Protein AF-A0A7J2KK16-F1 (afdb_monomer_lite)

Sequence (306 aa):
MLIQISLFLLTGILAGTITGLIPGIHINLVGIIIVSLSVSYLSPISPIYLIVFIVSMAITHTFIDFIPSILLGCPDTDTELSVLPGHKLLKKGLGYEAIILTCYGSLAAIFILILISFPSVLIVSKTYDSIRNLIPYFLILVSLTLILMEKKRLSALFVFLLTGLLGWSVLNLHSINQPLLPLLTGLFGGSMLILSIKNKIKIPKQKITKPKAKLKIPLLGAIIAAPICSFLPGLGSGQAAVIGNTIARTDKKGFLVLLGATNTLVMGFSFISLYTISKTRTGAAVAIHQIIGNLEVNILILILFV

Foldseek 3Di:
DVVLLVVLLVLLLVLLQVQLADFLRHLLVVLVVLLVCCVPPVVVPPLLSVLSSLLSSLLSNLLRNLLCCLAVVQHAPLCNVLNVLSVVCQQVLNNLQLSVLLNLLSVVLLVLCLVCLVVLLVVCLVCVVVCVVVLVVVVVVLLVVVLVPDPCNVVSVVVVVVVVVVVVVQVPPPPDPCSVSVVSCCVRVVVSVVVSVVVVDDGDNHDNDHDDDDQVLLNQLLSPQQLVQLLHAPRALVSSLVSSCVRSVDDSSSSSSNSSNSRNSSSLSQCSNCASPVDHRDSSSVSSCSSPNHDDPVSNVVSSVD

Structure (mmCIF, N/CA/C/O backbone):
data_AF-A0A7J2KK16-F1
#
_entry.id   AF-A0A7J2KK16-F1
#
loop_
_atom_site.group_PDB
_atom_site.id
_atom_site.type_symbol
_atom_site.label_atom_id
_atom_site.label_alt_id
_atom_site.label_comp_id
_atom_site.label_asym_id
_atom_site.label_entity_id
_atom_site.label_seq_id
_atom_site.pdbx_PDB_ins_code
_atom_site.Cartn_x
_atom_site.Cartn_y
_atom_site.Cartn_z
_atom_site.occupancy
_atom_site.B_iso_or_equiv
_atom_site.auth_seq_id
_atom_site.auth_comp_id
_atom_site.auth_asym_id
_atom_site.auth_atom_id
_atom_site.pdbx_PDB_model_num
ATOM 1 N N . MET A 1 1 ? 2.158 -18.410 -23.837 1.00 81.12 1 MET A N 1
ATOM 2 C CA . MET A 1 1 ? 2.142 -17.069 -23.216 1.00 81.12 1 MET A CA 1
ATOM 3 C C . MET A 1 1 ? 1.040 -16.936 -22.166 1.00 81.12 1 MET A C 1
ATOM 5 O O . MET A 1 1 ? 1.371 -16.784 -21.001 1.00 81.12 1 MET A O 1
ATOM 9 N N . LEU A 1 2 ? -0.249 -17.062 -22.523 1.00 88.69 2 LEU A N 1
ATOM 10 C CA . LEU A 1 2 ? -1.363 -16.922 -21.561 1.00 88.69 2 LEU A CA 1
ATOM 11 C C . LEU A 1 2 ? -1.281 -17.890 -20.371 1.00 88.69 2 LEU A C 1
ATOM 13 O O . LEU A 1 2 ? -1.395 -17.455 -19.236 1.00 88.69 2 LEU A O 1
ATOM 17 N N . ILE A 1 3 ? -0.990 -19.172 -20.616 1.00 92.19 3 ILE A N 1
ATOM 18 C CA . ILE A 1 3 ? -0.851 -20.181 -19.547 1.00 92.19 3 ILE A CA 1
ATOM 19 C C . ILE A 1 3 ? 0.251 -19.795 -18.549 1.00 92.19 3 ILE A C 1
ATOM 21 O O . ILE A 1 3 ? 0.058 -19.922 -17.345 1.00 92.19 3 ILE A O 1
ATOM 25 N N . GLN A 1 4 ? 1.391 -19.289 -19.034 1.00 93.00 4 GLN A N 1
ATOM 26 C CA . GLN A 1 4 ? 2.488 -18.847 -18.168 1.00 93.00 4 GLN A CA 1
ATOM 27 C C . GLN A 1 4 ? 2.090 -17.610 -17.359 1.00 93.00 4 GLN A C 1
ATOM 29 O O . GLN A 1 4 ? 2.341 -17.572 -16.161 1.00 93.00 4 GLN A O 1
ATOM 34 N N . ILE A 1 5 ? 1.413 -16.638 -17.978 1.00 93.75 5 ILE A N 1
ATOM 35 C CA . ILE A 1 5 ? 0.880 -15.463 -17.270 1.00 93.75 5 ILE A CA 1
ATOM 36 C C . ILE A 1 5 ? -0.084 -15.905 -16.165 1.00 93.75 5 ILE A C 1
ATOM 38 O O . ILE A 1 5 ? 0.081 -15.494 -15.022 1.00 93.75 5 ILE A O 1
ATOM 42 N N . SER A 1 6 ? -1.040 -16.786 -16.470 1.00 95.06 6 SER A N 1
ATOM 43 C CA . SER A 1 6 ? -1.984 -17.313 -15.481 1.00 95.06 6 SER A CA 1
ATOM 44 C C . SER A 1 6 ? -1.283 -18.071 -14.354 1.00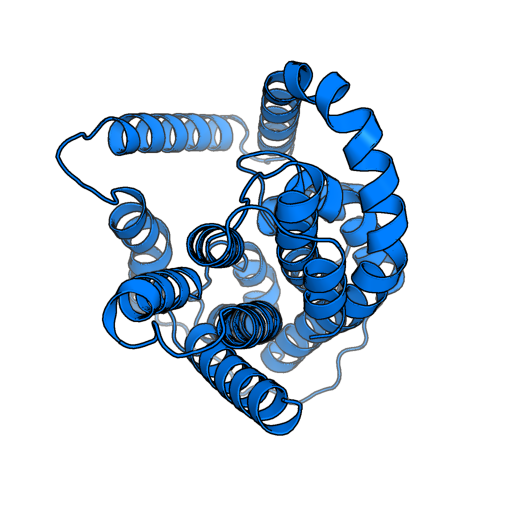 95.06 6 SER A C 1
ATOM 46 O O . SER A 1 6 ? -1.644 -17.897 -13.195 1.00 95.06 6 SER A O 1
ATOM 48 N N . LEU A 1 7 ? -0.260 -18.874 -14.666 1.00 96.56 7 LEU A N 1
ATOM 49 C CA . LEU A 1 7 ? 0.523 -19.589 -13.658 1.00 96.56 7 LEU A CA 1
ATOM 50 C C . LEU A 1 7 ? 1.228 -18.612 -12.708 1.00 96.56 7 LEU A C 1
ATOM 52 O O . LEU A 1 7 ? 1.073 -18.730 -11.495 1.00 96.56 7 LEU A O 1
ATOM 56 N N . PHE A 1 8 ? 1.953 -17.627 -13.249 1.00 96.62 8 PHE A N 1
ATOM 57 C CA . PHE A 1 8 ? 2.675 -16.643 -12.440 1.00 96.62 8 PHE A CA 1
ATOM 58 C C . PHE A 1 8 ? 1.722 -15.765 -11.624 1.00 96.62 8 PHE A C 1
ATOM 60 O O . PHE A 1 8 ? 2.002 -15.500 -10.457 1.00 96.62 8 PHE A O 1
ATOM 67 N N . LEU A 1 9 ? 0.564 -15.406 -12.186 1.00 97.69 9 LEU A N 1
ATOM 68 C CA . LEU A 1 9 ? -0.508 -14.703 -11.481 1.00 97.69 9 LEU A CA 1
ATOM 69 C C . LEU A 1 9 ? -1.020 -15.521 -10.290 1.00 97.69 9 LEU A C 1
ATOM 71 O O . LEU A 1 9 ? -1.069 -15.014 -9.174 1.00 97.69 9 LEU A O 1
ATOM 75 N N . LEU A 1 10 ? -1.343 -16.803 -10.486 1.00 97.94 10 LEU A N 1
ATOM 76 C CA . LEU A 1 10 ? -1.814 -17.672 -9.401 1.00 97.94 10 LEU A CA 1
ATOM 77 C C . LEU A 1 10 ? -0.747 -17.860 -8.319 1.00 97.94 10 LEU A C 1
ATOM 79 O O . LEU A 1 10 ? -1.051 -17.772 -7.130 1.00 97.94 10 LEU A O 1
ATOM 83 N N . THR A 1 11 ? 0.513 -18.073 -8.706 1.00 97.25 11 THR A N 1
ATOM 84 C CA . THR A 1 11 ? 1.610 -18.180 -7.733 1.00 97.25 11 THR A CA 1
ATOM 85 C C . THR A 1 11 ? 1.875 -16.867 -7.001 1.00 97.25 11 THR A C 1
ATOM 87 O O . THR A 1 11 ? 2.205 -16.898 -5.819 1.00 97.25 11 THR A O 1
ATOM 90 N N . GLY A 1 12 ? 1.677 -15.719 -7.656 1.00 97.75 12 GLY A N 1
ATOM 91 C CA . GLY A 1 12 ? 1.772 -14.409 -7.023 1.00 97.75 12 GLY A CA 1
ATOM 92 C C . GLY A 1 12 ? 0.640 -14.182 -6.024 1.00 97.75 12 GLY A C 1
ATOM 93 O O . GLY A 1 12 ? 0.913 -13.773 -4.902 1.00 97.75 12 GLY A O 1
ATOM 94 N N . ILE A 1 13 ? -0.602 -14.562 -6.348 1.00 98.38 13 ILE A N 1
ATOM 95 C CA . ILE A 1 13 ? -1.726 -14.560 -5.390 1.00 98.38 13 ILE A CA 1
ATOM 96 C C . ILE A 1 13 ? -1.408 -15.436 -4.171 1.00 98.38 13 ILE A C 1
ATOM 98 O O . ILE A 1 13 ? -1.617 -15.016 -3.031 1.00 98.38 13 ILE A O 1
ATOM 102 N N . LEU A 1 14 ? -0.870 -16.642 -4.383 1.00 97.88 14 LEU A N 1
ATOM 103 C CA . LEU A 1 14 ? -0.459 -17.524 -3.286 1.00 97.88 14 LEU A CA 1
ATOM 104 C C . LEU A 1 14 ? 0.626 -16.872 -2.423 1.00 97.88 14 LEU A C 1
ATOM 106 O O . LEU A 1 14 ? 0.489 -16.830 -1.202 1.00 97.88 14 LEU A O 1
ATOM 110 N N . ALA A 1 15 ? 1.664 -16.307 -3.042 1.00 96.94 15 ALA A N 1
ATOM 111 C CA . ALA A 1 15 ? 2.715 -15.593 -2.327 1.00 96.94 15 ALA A CA 1
ATOM 112 C C . ALA A 1 15 ? 2.157 -14.392 -1.548 1.00 96.94 15 ALA A C 1
ATOM 114 O O . ALA A 1 15 ? 2.481 -14.232 -0.377 1.00 96.94 15 ALA A O 1
ATOM 115 N N . GLY A 1 16 ? 1.268 -13.597 -2.150 1.00 97.00 16 GLY A N 1
ATOM 116 C CA . GLY A 1 16 ? 0.626 -12.443 -1.513 1.00 97.00 16 GLY A CA 1
ATOM 117 C C . GLY A 1 16 ? -0.269 -12.840 -0.339 1.00 97.00 16 GLY A C 1
ATOM 118 O O . GLY A 1 16 ? -0.334 -12.139 0.666 1.00 97.00 16 GLY A O 1
ATOM 119 N N . THR A 1 17 ? -0.906 -14.007 -0.432 1.00 97.44 17 THR A N 1
ATOM 120 C CA . THR A 1 17 ? -1.672 -14.603 0.669 1.00 97.44 17 THR A CA 1
ATOM 121 C C . THR A 1 17 ? -0.765 -15.011 1.820 1.00 97.44 17 THR A C 1
ATOM 123 O O . THR A 1 17 ? -1.067 -14.717 2.973 1.00 97.44 17 THR A O 1
ATOM 126 N N . ILE A 1 18 ? 0.368 -15.649 1.522 1.00 94.88 18 ILE A N 1
ATOM 127 C CA . ILE A 1 18 ? 1.346 -16.059 2.534 1.00 94.88 18 ILE A CA 1
ATOM 128 C C . ILE A 1 18 ? 1.943 -14.831 3.228 1.00 94.88 18 ILE A C 1
ATOM 130 O O . ILE A 1 18 ? 1.928 -14.767 4.455 1.00 94.88 18 ILE A O 1
ATOM 134 N N . THR A 1 19 ? 2.421 -13.842 2.469 1.00 90.38 19 THR A N 1
ATOM 135 C CA . THR A 1 19 ? 3.002 -12.618 3.043 1.00 90.38 19 THR A CA 1
ATOM 136 C C . THR A 1 19 ? 1.967 -11.800 3.808 1.00 90.38 19 THR A C 1
ATOM 138 O O . THR A 1 19 ? 2.278 -11.249 4.852 1.00 90.38 19 THR A O 1
ATOM 141 N N . GLY A 1 20 ? 0.721 -11.734 3.333 1.00 90.25 20 GLY A N 1
ATOM 142 C CA . GLY A 1 20 ? -0.342 -11.003 4.023 1.00 90.25 20 GLY A CA 1
ATOM 143 C C . GLY A 1 20 ? -0.827 -11.680 5.307 1.00 90.25 20 GLY A C 1
ATOM 144 O O . GLY A 1 20 ? -1.322 -11.000 6.197 1.00 90.25 20 GLY A O 1
ATOM 145 N N . LEU A 1 21 ? -0.724 -13.010 5.422 1.00 91.12 21 LEU A N 1
ATOM 146 C CA . LEU A 1 21 ? -1.172 -13.747 6.612 1.00 91.12 21 LEU A CA 1
ATOM 147 C C . LEU A 1 21 ? -0.082 -13.925 7.669 1.00 91.12 21 LEU A C 1
ATOM 149 O O . LEU A 1 21 ? -0.421 -14.036 8.848 1.00 91.12 21 LEU A O 1
ATOM 153 N N . ILE A 1 22 ? 1.190 -14.008 7.268 1.00 84.31 22 ILE A N 1
ATOM 154 C CA . ILE A 1 22 ? 2.308 -14.279 8.178 1.00 84.31 22 ILE A CA 1
ATOM 155 C C . ILE A 1 22 ? 2.934 -12.956 8.630 1.00 84.31 22 ILE A C 1
ATOM 157 O O . ILE A 1 22 ? 3.641 -12.320 7.845 1.00 84.31 22 ILE A O 1
ATOM 161 N N . PRO A 1 23 ? 2.764 -12.560 9.907 1.00 74.50 23 PRO A N 1
ATOM 162 C CA . PRO A 1 23 ? 3.368 -11.334 10.403 1.00 74.50 23 PRO A CA 1
ATOM 163 C C . PRO A 1 23 ? 4.894 -11.380 10.280 1.00 74.50 23 PRO A C 1
ATOM 165 O O . PRO A 1 23 ? 5.527 -12.384 10.614 1.00 74.50 23 PRO A O 1
ATOM 168 N N . GLY A 1 24 ? 5.489 -10.280 9.820 1.00 69.12 24 GLY A N 1
ATOM 169 C CA . GLY A 1 24 ? 6.938 -10.148 9.655 1.00 69.12 24 GLY A CA 1
ATOM 170 C C . GLY A 1 24 ? 7.493 -10.631 8.310 1.00 69.12 24 GLY A C 1
ATOM 171 O O . GLY A 1 24 ? 8.643 -10.315 8.005 1.00 69.12 24 GLY A O 1
ATOM 172 N N . ILE A 1 25 ? 6.706 -11.325 7.473 1.00 78.44 25 ILE A N 1
ATOM 173 C CA . ILE A 1 25 ? 7.089 -11.628 6.085 1.00 78.44 25 ILE A CA 1
ATOM 174 C C . ILE A 1 25 ? 6.398 -10.637 5.148 1.00 78.44 25 ILE A C 1
ATOM 176 O O . ILE A 1 25 ? 5.249 -10.815 4.767 1.00 78.44 25 ILE A O 1
ATOM 180 N N . HIS A 1 26 ? 7.130 -9.615 4.712 1.00 83.31 26 HIS A N 1
ATOM 181 C CA . HIS A 1 26 ? 6.586 -8.584 3.830 1.00 83.31 26 HIS A CA 1
ATOM 182 C C . HIS A 1 26 ? 6.875 -8.861 2.346 1.00 83.31 26 HIS A C 1
ATOM 184 O O . HIS A 1 26 ? 7.896 -9.457 1.990 1.00 83.31 26 HIS A O 1
ATOM 190 N N . ILE A 1 27 ? 6.045 -8.315 1.452 1.00 88.56 27 ILE A N 1
ATOM 191 C CA . ILE A 1 27 ? 6.235 -8.392 -0.012 1.00 88.56 27 ILE A CA 1
ATOM 192 C C . ILE A 1 27 ? 7.582 -7.842 -0.494 1.00 88.56 27 ILE A C 1
ATOM 194 O O . ILE A 1 27 ? 8.091 -8.265 -1.528 1.00 88.56 27 ILE A O 1
ATOM 198 N N . ASN A 1 28 ? 8.194 -6.935 0.268 1.00 86.12 28 ASN A N 1
ATOM 199 C CA . ASN A 1 28 ? 9.486 -6.341 -0.079 1.00 86.12 28 ASN A CA 1
ATOM 200 C C . ASN A 1 28 ? 10.613 -7.377 0.012 1.00 86.12 28 ASN A C 1
ATOM 202 O O . ASN A 1 28 ? 11.497 -7.392 -0.839 1.00 86.12 28 ASN A O 1
ATOM 206 N N . LEU A 1 29 ? 10.556 -8.263 1.014 1.00 83.75 29 LEU A N 1
ATOM 207 C CA . LEU A 1 29 ? 11.523 -9.347 1.174 1.00 83.75 29 LEU A CA 1
ATOM 208 C C . LEU A 1 29 ? 11.424 -10.319 -0.002 1.00 83.75 29 LEU A C 1
ATOM 210 O O . LEU A 1 29 ? 12.432 -10.641 -0.627 1.00 83.75 29 LEU A O 1
ATOM 214 N N . VAL A 1 30 ? 10.199 -10.734 -0.338 1.00 87.38 30 VAL A N 1
ATOM 215 C CA . VAL A 1 30 ? 9.956 -11.625 -1.479 1.00 87.38 30 VAL A CA 1
ATOM 216 C C . VAL A 1 30 ? 10.389 -10.960 -2.786 1.00 87.38 30 VAL A C 1
ATOM 218 O O . VAL A 1 30 ? 11.052 -11.598 -3.594 1.00 87.38 30 VAL A O 1
ATOM 221 N N . GLY A 1 31 ? 10.109 -9.666 -2.969 1.00 86.44 31 GLY A N 1
ATOM 222 C CA . GLY A 1 31 ? 10.560 -8.899 -4.132 1.00 86.44 31 GLY A CA 1
ATOM 223 C C . GLY A 1 31 ? 12.081 -8.919 -4.308 1.00 86.44 31 GLY A C 1
ATOM 224 O O . GLY A 1 31 ? 12.558 -9.206 -5.401 1.00 86.44 31 GLY A O 1
ATOM 225 N N . ILE A 1 32 ? 12.848 -8.696 -3.236 1.00 84.25 32 ILE A N 1
ATOM 226 C CA . ILE A 1 32 ? 14.321 -8.749 -3.274 1.00 84.25 32 ILE A CA 1
ATOM 227 C C . ILE A 1 32 ? 14.821 -10.159 -3.613 1.00 84.25 32 ILE A C 1
ATOM 229 O O . ILE A 1 32 ? 15.755 -10.301 -4.400 1.00 84.25 32 ILE A O 1
ATOM 233 N N . ILE A 1 33 ? 14.195 -11.202 -3.057 1.00 86.62 33 ILE A N 1
ATOM 234 C CA . ILE A 1 33 ? 14.532 -12.598 -3.378 1.00 86.62 33 ILE A CA 1
ATOM 235 C C . ILE A 1 33 ? 14.267 -12.890 -4.861 1.00 86.62 33 ILE A C 1
ATOM 237 O O . ILE A 1 33 ? 15.087 -13.517 -5.524 1.00 86.62 33 ILE A O 1
ATOM 241 N N . ILE A 1 34 ? 13.154 -12.408 -5.416 1.00 89.50 34 ILE A N 1
ATOM 242 C CA . ILE A 1 34 ? 12.860 -12.575 -6.845 1.00 89.50 34 ILE A CA 1
ATOM 243 C C . ILE A 1 34 ? 13.888 -11.844 -7.711 1.00 89.50 34 ILE A C 1
ATOM 245 O O . ILE A 1 34 ? 14.313 -12.400 -8.719 1.00 89.50 34 ILE A O 1
ATOM 249 N N . VAL A 1 35 ? 14.335 -10.647 -7.319 1.00 86.88 35 VAL A N 1
ATOM 250 C CA . VAL A 1 35 ? 15.395 -9.921 -8.039 1.00 86.88 35 VAL A CA 1
ATOM 251 C C . VAL A 1 35 ? 16.730 -10.672 -7.988 1.00 86.88 35 VAL A C 1
ATOM 253 O O . VAL A 1 35 ? 17.420 -10.772 -8.998 1.00 86.88 35 VAL A O 1
ATOM 256 N N . SER A 1 36 ? 17.124 -11.233 -6.843 1.00 83.69 36 SER A N 1
ATOM 257 C CA . SER A 1 36 ? 18.387 -11.982 -6.761 1.00 83.69 36 SER A CA 1
ATOM 258 C C . SER A 1 36 ? 18.336 -13.292 -7.556 1.00 83.69 36 SER A C 1
ATOM 260 O O . SER A 1 36 ? 19.311 -13.675 -8.214 1.00 83.69 36 SER A O 1
ATOM 262 N N . LEU A 1 37 ? 17.180 -13.961 -7.553 1.00 86.94 37 LEU A N 1
ATOM 263 C CA . LEU A 1 37 ? 16.939 -15.157 -8.354 1.00 86.94 37 LEU A CA 1
ATOM 264 C C . LEU A 1 37 ? 16.813 -14.845 -9.848 1.00 86.94 37 LEU A C 1
ATOM 266 O O . LEU A 1 37 ? 17.196 -15.689 -10.654 1.00 86.94 37 LEU A O 1
ATOM 270 N N . SER A 1 38 ? 16.326 -13.663 -10.241 1.00 85.00 38 SER A N 1
ATOM 271 C CA . SER A 1 38 ? 16.180 -13.293 -11.655 1.00 85.00 38 SER A CA 1
ATOM 272 C C . SER A 1 38 ? 17.512 -13.152 -12.375 1.00 85.00 38 SER A C 1
ATOM 274 O O . SER A 1 38 ? 17.642 -13.599 -13.511 1.00 85.00 38 SER A O 1
ATOM 276 N N . VAL A 1 39 ? 18.520 -12.620 -11.687 1.00 79.00 39 VAL A N 1
ATOM 277 C CA . VAL A 1 39 ? 19.880 -12.471 -12.222 1.00 79.00 39 VAL A CA 1
ATOM 278 C C . VAL A 1 39 ? 20.600 -13.821 -12.346 1.00 79.00 39 VAL A C 1
ATOM 280 O O . VAL A 1 39 ? 21.451 -13.985 -13.215 1.00 79.00 39 VAL A O 1
ATOM 283 N N . SER A 1 40 ? 20.261 -14.795 -11.496 1.00 79.12 40 SER A N 1
ATOM 284 C CA . SER A 1 40 ? 20.960 -16.084 -11.405 1.00 79.12 40 SER A CA 1
ATOM 285 C C . SER A 1 40 ? 20.206 -17.223 -12.099 1.00 79.12 40 SER A C 1
ATOM 287 O O . SER A 1 40 ? 20.607 -17.682 -13.166 1.00 79.12 40 SER A O 1
ATOM 289 N N . TYR A 1 41 ? 19.107 -17.678 -11.498 1.00 75.31 41 TYR A N 1
ATOM 290 C CA . TYR A 1 41 ? 18.385 -18.893 -11.884 1.00 75.31 41 TYR A CA 1
ATOM 291 C C . TYR A 1 41 ? 17.212 -18.652 -12.839 1.00 75.31 41 TYR A C 1
ATOM 293 O O . TYR A 1 41 ? 16.892 -19.526 -13.640 1.00 75.31 41 TYR A O 1
ATOM 301 N N . LEU A 1 42 ? 16.556 -17.490 -12.765 1.00 80.25 42 LEU A N 1
ATOM 302 C CA . LEU A 1 42 ? 15.379 -17.170 -13.585 1.00 80.25 42 LEU A CA 1
ATOM 303 C C . LEU A 1 42 ? 15.741 -16.337 -14.825 1.00 80.25 42 LEU A C 1
ATOM 305 O O . LEU A 1 42 ? 14.845 -15.820 -15.482 1.00 80.25 42 LEU A O 1
ATOM 309 N N . SER A 1 43 ? 17.025 -16.258 -15.187 1.00 75.94 43 SER A N 1
ATOM 310 C CA . SER A 1 43 ? 17.494 -15.590 -16.406 1.00 75.94 43 SER A CA 1
ATOM 311 C C . SER A 1 43 ? 16.842 -16.081 -17.714 1.00 75.94 43 SER A C 1
ATOM 313 O O . SER A 1 43 ? 16.614 -15.239 -18.584 1.00 75.94 43 SER A O 1
ATOM 315 N N . PRO A 1 44 ? 16.458 -17.369 -17.896 1.00 83.00 44 PRO A N 1
ATOM 316 C CA . PRO A 1 44 ? 15.729 -17.781 -19.100 1.00 83.00 44 PRO A CA 1
ATOM 317 C C . PRO A 1 44 ? 14.235 -17.418 -19.064 1.00 83.00 44 PRO A C 1
ATOM 319 O O . PRO A 1 44 ? 13.539 -17.570 -20.070 1.00 83.00 44 PRO A O 1
ATOM 322 N N . ILE A 1 45 ? 13.704 -16.975 -17.921 1.00 87.56 45 ILE A N 1
ATOM 323 C CA . ILE A 1 45 ? 12.291 -16.623 -17.772 1.00 87.56 45 ILE A CA 1
ATOM 324 C C . ILE A 1 45 ? 12.085 -15.188 -18.247 1.00 87.56 45 ILE A C 1
ATOM 326 O O . ILE A 1 45 ? 12.794 -14.273 -17.839 1.00 87.56 45 ILE A O 1
ATOM 330 N N . SER A 1 46 ? 11.065 -14.975 -19.085 1.00 90.19 46 SER A N 1
ATOM 331 C CA . SER A 1 46 ? 10.714 -13.626 -19.528 1.00 90.19 46 SER A CA 1
ATOM 332 C C . SER A 1 46 ? 10.411 -12.719 -18.322 1.00 90.19 46 SER A C 1
ATOM 334 O O . SER A 1 46 ? 9.563 -13.081 -17.497 1.00 90.19 46 SER A O 1
ATOM 336 N N . PRO A 1 47 ? 11.012 -11.515 -18.252 1.00 91.25 47 PRO A N 1
ATOM 337 C CA . PRO A 1 47 ? 10.747 -10.529 -17.204 1.00 91.25 47 PRO A CA 1
ATOM 338 C C . PRO A 1 47 ? 9.263 -10.224 -16.978 1.00 91.25 47 PRO A C 1
ATOM 340 O O . PRO A 1 47 ? 8.841 -9.963 -15.853 1.00 91.25 47 PRO A O 1
ATOM 343 N N . ILE A 1 48 ? 8.455 -10.319 -18.037 1.00 93.50 48 ILE A N 1
ATOM 344 C CA . ILE 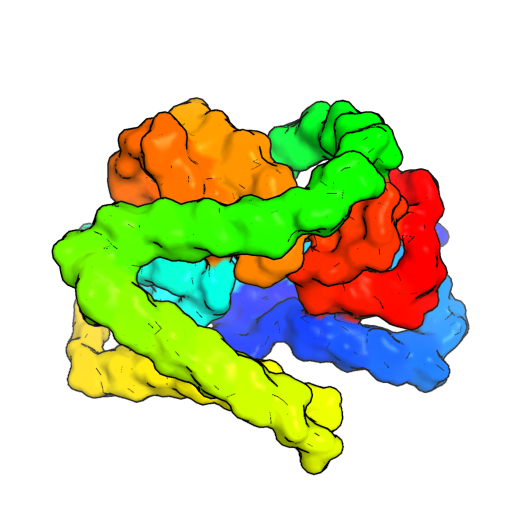A 1 48 ? 7.007 -10.092 -18.003 1.00 93.50 48 ILE A CA 1
ATOM 345 C C . ILE A 1 48 ? 6.326 -11.014 -16.983 1.00 93.50 48 ILE A C 1
ATOM 347 O O . ILE A 1 48 ? 5.466 -10.567 -16.228 1.00 93.50 48 ILE A O 1
ATOM 351 N N . TYR A 1 49 ? 6.728 -12.285 -16.903 1.00 95.00 49 TYR A N 1
ATOM 352 C CA . TYR A 1 49 ? 6.124 -13.239 -15.971 1.00 95.00 49 TYR A CA 1
ATOM 353 C C . TYR A 1 49 ? 6.465 -12.908 -14.511 1.00 95.00 49 TYR A C 1
ATOM 355 O O . TYR A 1 49 ? 5.607 -13.012 -13.635 1.00 95.00 49 TYR A O 1
ATOM 363 N N . LEU A 1 50 ? 7.686 -12.429 -14.253 1.00 94.88 50 LEU A N 1
ATOM 364 C CA . LEU A 1 50 ? 8.102 -11.979 -12.922 1.00 94.88 50 LEU A CA 1
ATOM 365 C C . LEU A 1 50 ? 7.334 -10.729 -12.485 1.00 94.88 50 LEU A C 1
ATOM 367 O O . LEU A 1 50 ? 6.945 -10.626 -11.326 1.00 94.88 50 LEU A O 1
ATOM 371 N N . ILE A 1 51 ? 7.053 -9.811 -13.412 1.00 95.19 51 ILE A N 1
ATOM 372 C CA . ILE A 1 51 ? 6.230 -8.627 -13.135 1.00 95.19 51 ILE A CA 1
ATOM 373 C C . ILE A 1 51 ? 4.807 -9.040 -12.768 1.00 95.19 51 ILE A C 1
ATOM 375 O O . ILE A 1 51 ? 4.292 -8.577 -11.754 1.00 95.19 51 ILE A O 1
ATOM 379 N N . VAL A 1 52 ? 4.193 -9.950 -13.533 1.00 97.12 52 VAL A N 1
ATOM 380 C CA . VAL A 1 52 ? 2.854 -10.482 -13.225 1.00 97.12 52 VAL A CA 1
ATOM 381 C C . VAL A 1 52 ? 2.823 -11.091 -11.820 1.00 97.12 52 VAL A C 1
ATOM 383 O O . VAL A 1 52 ? 1.903 -10.815 -11.051 1.00 97.12 52 VAL A O 1
ATOM 386 N N . PHE A 1 53 ? 3.846 -11.864 -11.448 1.00 97.62 53 PHE A N 1
ATOM 387 C CA . PHE A 1 53 ? 3.978 -12.408 -10.095 1.00 97.62 53 PHE A CA 1
ATOM 388 C C . PHE A 1 53 ? 4.095 -11.309 -9.031 1.00 97.62 53 PHE A C 1
ATOM 390 O O . PHE A 1 53 ? 3.358 -11.335 -8.048 1.00 97.62 53 PHE A O 1
ATOM 397 N N . ILE A 1 54 ? 4.983 -10.327 -9.219 1.00 96.94 54 ILE A N 1
ATOM 398 C CA . ILE A 1 54 ? 5.217 -9.263 -8.230 1.00 96.94 54 ILE A CA 1
ATOM 399 C C . ILE A 1 54 ? 3.960 -8.412 -8.032 1.00 96.94 54 ILE A C 1
ATOM 401 O O . ILE A 1 54 ? 3.614 -8.098 -6.894 1.00 96.94 54 ILE A O 1
ATOM 405 N N . VAL A 1 55 ? 3.268 -8.051 -9.114 1.00 97.44 55 VAL A N 1
ATOM 406 C CA . VAL A 1 55 ? 2.057 -7.219 -9.060 1.00 97.44 55 VAL A CA 1
ATOM 407 C C . VAL A 1 55 ? 0.910 -7.973 -8.405 1.00 97.44 55 VAL A C 1
ATOM 409 O O . VAL A 1 55 ? 0.333 -7.466 -7.446 1.00 97.44 55 VAL A O 1
ATOM 412 N N . SER A 1 56 ? 0.623 -9.199 -8.853 1.00 98.06 56 SER A N 1
ATOM 413 C CA . SER A 1 56 ? -0.444 -10.012 -8.255 1.00 98.06 56 SER A CA 1
ATOM 414 C C . SER A 1 56 ? -0.181 -10.296 -6.774 1.00 98.06 56 SER A C 1
ATOM 416 O O . SER A 1 56 ? -1.100 -10.186 -5.963 1.00 98.06 56 SER A O 1
ATOM 418 N N . MET A 1 57 ? 1.073 -10.557 -6.386 1.00 97.94 57 MET A N 1
ATOM 419 C CA . MET A 1 57 ? 1.485 -10.671 -4.984 1.00 97.94 57 MET A CA 1
ATOM 420 C C . MET A 1 57 ? 1.243 -9.375 -4.208 1.00 97.94 57 MET A C 1
AT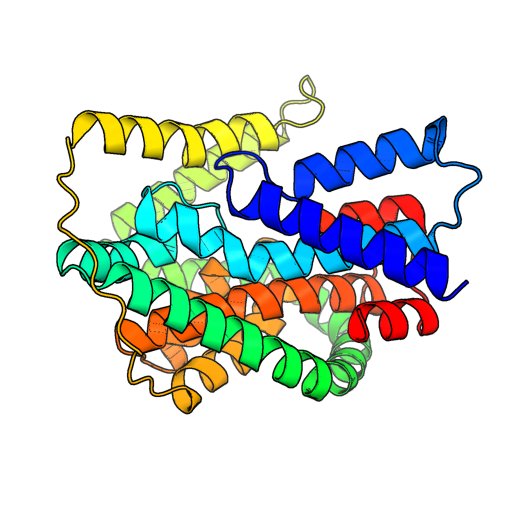OM 422 O O . MET A 1 57 ? 0.633 -9.412 -3.140 1.00 97.94 57 MET A O 1
ATOM 426 N N . ALA A 1 58 ? 1.714 -8.241 -4.728 1.00 97.06 58 ALA A N 1
ATOM 427 C CA . ALA A 1 58 ? 1.618 -6.951 -4.058 1.00 97.06 58 ALA A CA 1
ATOM 428 C C . ALA A 1 58 ? 0.160 -6.523 -3.848 1.00 97.06 58 ALA A C 1
ATOM 430 O O . ALA A 1 58 ? -0.213 -6.155 -2.738 1.00 97.06 58 ALA A O 1
ATOM 431 N N . ILE A 1 59 ? -0.686 -6.632 -4.876 1.00 97.31 59 ILE A N 1
ATOM 432 C CA . ILE A 1 59 ? -2.109 -6.293 -4.768 1.00 97.31 59 ILE A CA 1
ATOM 433 C C . ILE A 1 59 ? -2.821 -7.251 -3.813 1.00 97.31 59 ILE A C 1
ATOM 435 O O . ILE A 1 59 ? -3.517 -6.784 -2.912 1.00 97.31 59 ILE A O 1
ATOM 439 N N . THR A 1 60 ? -2.597 -8.564 -3.933 1.00 97.88 60 THR A N 1
ATOM 440 C CA . THR A 1 60 ? -3.201 -9.565 -3.034 1.00 97.88 60 THR A CA 1
ATOM 441 C C . THR A 1 60 ? -2.835 -9.307 -1.573 1.00 97.88 60 THR A C 1
ATOM 443 O O . THR A 1 60 ? -3.701 -9.365 -0.702 1.00 97.88 60 THR A O 1
ATOM 446 N N . HIS A 1 61 ? -1.579 -8.948 -1.303 1.00 96.62 61 HIS A N 1
ATOM 447 C CA . HIS A 1 61 ? -1.118 -8.607 0.038 1.00 96.62 61 HIS A CA 1
ATOM 448 C C . HIS A 1 61 ? -1.935 -7.462 0.658 1.00 96.62 61 HIS A C 1
ATOM 450 O O . HIS A 1 61 ? -2.396 -7.615 1.786 1.00 96.62 61 HIS A O 1
ATOM 456 N N . THR A 1 62 ? -2.236 -6.390 -0.094 1.00 95.94 62 THR A N 1
ATOM 457 C CA . THR A 1 62 ? -3.014 -5.236 0.425 1.00 95.94 62 THR A CA 1
ATOM 458 C C . THR A 1 62 ? -4.449 -5.558 0.861 1.00 95.94 62 THR A C 1
ATOM 460 O O . THR A 1 62 ? -5.092 -4.743 1.524 1.00 95.94 62 THR A O 1
ATOM 463 N N . PHE A 1 63 ? -4.990 -6.712 0.457 1.00 96.50 63 PHE A N 1
ATOM 464 C CA . PHE A 1 63 ? -6.300 -7.188 0.913 1.00 96.50 63 PHE A CA 1
ATOM 465 C C . PHE A 1 63 ? -6.206 -8.006 2.204 1.00 96.50 63 PHE A C 1
ATOM 467 O O . PHE A 1 63 ? -7.190 -8.099 2.942 1.00 96.50 63 PHE A O 1
ATOM 474 N N . ILE A 1 64 ? -5.061 -8.646 2.434 1.00 96.25 64 ILE A N 1
ATOM 475 C CA . ILE A 1 64 ? -4.891 -9.730 3.404 1.00 96.25 64 ILE A CA 1
ATOM 476 C C . ILE A 1 64 ? -4.122 -9.255 4.638 1.00 96.25 64 ILE A C 1
ATOM 478 O O . ILE A 1 64 ? -4.437 -9.707 5.736 1.00 96.25 64 ILE A O 1
ATOM 482 N N . ASP A 1 65 ? -3.201 -8.303 4.489 1.00 92.25 65 ASP A N 1
ATOM 483 C CA . ASP A 1 65 ? -2.378 -7.706 5.556 1.00 92.25 65 ASP A CA 1
ATOM 484 C C . ASP A 1 65 ? -3.189 -7.127 6.737 1.00 92.25 65 ASP A C 1
ATOM 486 O O . ASP A 1 65 ? -2.740 -7.103 7.888 1.00 92.25 65 ASP A O 1
ATOM 490 N N . PHE A 1 66 ? -4.447 -6.740 6.509 1.00 92.25 66 PHE A N 1
ATOM 491 C CA . PHE A 1 66 ? -5.364 -6.325 7.573 1.00 92.25 66 PHE A CA 1
ATOM 492 C C . PHE A 1 66 ? -5.816 -7.469 8.495 1.00 92.25 66 PHE A C 1
ATOM 494 O O . PHE A 1 66 ? -6.235 -7.209 9.624 1.00 92.25 66 PHE A O 1
ATOM 501 N N . ILE A 1 67 ? -5.748 -8.730 8.060 1.00 91.62 67 ILE A N 1
ATOM 502 C CA . ILE A 1 67 ? -6.172 -9.891 8.855 1.00 91.62 67 ILE A CA 1
ATOM 503 C C . ILE A 1 67 ? -5.282 -10.064 10.095 1.00 91.62 67 ILE A C 1
ATOM 505 O O . ILE A 1 67 ? -5.823 -9.981 11.206 1.00 91.62 67 ILE A O 1
ATOM 509 N N . PRO A 1 68 ? -3.952 -10.274 9.978 1.00 86.06 68 PRO A N 1
ATOM 510 C CA . PRO A 1 68 ? -3.094 -10.370 11.156 1.00 86.06 68 PRO A CA 1
ATOM 511 C C . PRO A 1 68 ? -3.070 -9.058 11.947 1.00 86.06 68 PRO A C 1
ATOM 513 O O . PRO A 1 68 ? -3.103 -9.085 13.178 1.00 86.06 68 PRO A O 1
ATOM 516 N N . SER A 1 69 ? -3.123 -7.912 11.264 1.00 84.88 69 SER A N 1
ATOM 517 C CA . SER A 1 69 ? -3.175 -6.592 11.896 1.00 84.88 69 SER A CA 1
ATOM 518 C C . SER A 1 69 ? -4.354 -6.452 12.868 1.00 84.88 69 SER A C 1
ATOM 520 O O . SER A 1 69 ? -4.183 -6.075 14.030 1.00 84.88 69 SER A O 1
ATOM 522 N N . ILE A 1 70 ? -5.557 -6.841 12.436 1.00 88.00 70 ILE A N 1
ATOM 523 C CA . ILE A 1 70 ? -6.780 -6.715 13.236 1.00 88.00 70 ILE A CA 1
ATOM 524 C C . ILE A 1 70 ? -6.915 -7.850 14.255 1.00 88.00 70 ILE A C 1
ATOM 526 O O . ILE A 1 70 ? -7.337 -7.585 15.381 1.00 88.00 70 ILE A O 1
ATOM 530 N N . LEU A 1 71 ? -6.618 -9.101 13.878 1.00 84.75 71 LEU A N 1
ATOM 531 C CA . LEU A 1 71 ? -6.861 -10.274 14.731 1.00 84.75 71 LEU A CA 1
ATOM 532 C C . LEU A 1 71 ? -5.736 -10.536 15.732 1.00 84.75 71 LEU A C 1
ATOM 534 O O . LEU A 1 71 ? -6.019 -10.894 16.875 1.00 84.75 71 LEU A O 1
ATOM 538 N N . LEU A 1 72 ? -4.483 -10.378 15.305 1.00 77.25 72 LEU A N 1
ATOM 539 C CA . LEU A 1 72 ? -3.294 -10.667 16.111 1.00 77.25 72 LEU A CA 1
ATOM 540 C C . LEU A 1 72 ? -2.697 -9.402 16.735 1.00 77.25 72 LEU A C 1
ATOM 542 O O . LEU A 1 72 ? -1.853 -9.504 17.620 1.00 77.25 72 LEU A O 1
ATOM 546 N N . GLY A 1 73 ? -3.129 -8.213 16.296 1.00 71.19 73 GLY A N 1
ATOM 547 C CA . GLY A 1 73 ? -2.549 -6.950 16.750 1.00 71.19 73 GLY A CA 1
ATOM 548 C C . GLY A 1 73 ? -1.106 -6.767 16.280 1.00 71.19 73 GLY A C 1
ATOM 549 O O . GLY A 1 73 ? -0.348 -6.052 16.929 1.00 71.19 73 GLY A O 1
ATOM 550 N N . CYS A 1 74 ? -0.721 -7.425 15.185 1.00 65.50 74 CYS A N 1
ATOM 551 C CA . CYS A 1 74 ? 0.614 -7.356 14.601 1.00 65.50 74 CYS A CA 1
ATOM 552 C C . CYS A 1 74 ? 0.502 -6.729 13.201 1.00 65.50 74 CYS A C 1
ATOM 554 O O . CYS A 1 74 ? 0.363 -7.462 12.223 1.00 65.50 74 CYS A O 1
ATOM 556 N N . PRO A 1 75 ? 0.414 -5.388 13.117 1.00 63.88 75 PRO A N 1
ATOM 557 C CA . PRO A 1 75 ? 0.299 -4.683 11.849 1.00 63.88 75 PRO A CA 1
ATOM 558 C C . PRO A 1 75 ? 1.641 -4.572 11.121 1.00 63.88 75 PRO A C 1
ATOM 560 O O . PRO A 1 75 ? 2.699 -4.537 11.752 1.00 63.88 75 PRO A O 1
ATOM 563 N N . ASP A 1 76 ? 1.560 -4.377 9.809 1.00 66.12 76 ASP A N 1
ATOM 564 C CA . ASP A 1 76 ? 2.633 -3.790 9.007 1.00 66.12 76 ASP A CA 1
ATOM 565 C C . ASP A 1 76 ? 2.557 -2.253 9.050 1.00 66.12 76 ASP A C 1
ATOM 567 O O . ASP A 1 76 ? 1.577 -1.672 9.531 1.00 66.12 76 ASP A O 1
ATOM 571 N N . THR A 1 77 ? 3.570 -1.567 8.510 1.00 67.31 77 THR A N 1
ATOM 572 C CA . THR A 1 77 ? 3.618 -0.091 8.466 1.00 67.31 77 THR A CA 1
ATOM 573 C C . THR A 1 77 ? 2.393 0.526 7.789 1.00 67.31 77 THR A C 1
ATOM 575 O O . THR A 1 77 ? 1.946 1.606 8.170 1.00 67.31 77 THR A O 1
ATOM 578 N N . ASP A 1 78 ? 1.825 -0.175 6.807 1.00 69.88 78 ASP A N 1
ATOM 579 C CA . ASP A 1 78 ? 0.655 0.268 6.049 1.00 69.88 78 ASP A CA 1
ATOM 580 C C . ASP A 1 78 ? -0.677 0.033 6.788 1.00 69.88 78 ASP A C 1
ATOM 582 O O . ASP A 1 78 ? -1.658 0.749 6.573 1.00 69.88 78 ASP A O 1
ATOM 586 N N . THR A 1 79 ? -0.718 -0.915 7.734 1.00 71.31 79 THR A N 1
ATOM 587 C CA . THR A 1 79 ? -1.947 -1.302 8.447 1.00 71.31 79 THR A CA 1
ATOM 588 C C . THR A 1 79 ? -1.965 -0.908 9.925 1.00 71.31 79 THR A C 1
ATOM 590 O O . THR A 1 79 ? -2.967 -1.147 10.603 1.00 71.31 79 THR A O 1
ATOM 593 N N . GLU A 1 80 ? -0.925 -0.245 10.439 1.00 73.50 80 GLU A N 1
ATOM 594 C CA . GLU A 1 80 ? -0.790 0.149 11.854 1.00 73.50 80 GLU A CA 1
ATOM 595 C C . GLU A 1 80 ? -1.992 0.950 12.374 1.00 73.50 80 GLU A C 1
ATOM 597 O O . GLU A 1 80 ? -2.542 0.677 13.447 1.00 73.50 80 GLU A O 1
ATOM 602 N N . LEU A 1 81 ? -2.487 1.892 11.569 1.00 75.44 81 LEU A N 1
ATOM 603 C CA . LEU A 1 81 ? -3.638 2.724 11.924 1.00 75.44 81 LEU A CA 1
ATOM 604 C C . LEU A 1 81 ? -4.952 1.936 12.017 1.00 75.44 81 LEU A C 1
ATOM 606 O O . LEU A 1 81 ? -5.915 2.415 12.624 1.00 75.44 81 LEU A O 1
ATOM 610 N N . SER A 1 82 ? -5.007 0.730 11.447 1.00 69.50 82 SER A N 1
ATOM 611 C CA . SER A 1 82 ? -6.172 -0.149 11.541 1.00 69.50 82 SER A CA 1
ATOM 612 C C . SER A 1 82 ? -6.295 -0.804 12.917 1.00 69.50 82 SER A C 1
ATOM 614 O O . SER A 1 82 ? -7.412 -1.118 13.336 1.00 69.50 82 SER A O 1
ATOM 616 N N . VAL A 1 83 ? -5.193 -0.928 13.670 1.00 74.00 83 VAL A N 1
ATOM 617 C CA . VAL A 1 83 ? -5.176 -1.625 14.961 1.00 74.00 83 VAL A CA 1
ATOM 618 C C . VAL A 1 83 ? -6.141 -0.972 15.936 1.00 74.00 83 VAL A C 1
ATOM 620 O O . VAL A 1 83 ? -6.977 -1.644 16.518 1.00 74.00 83 VAL A O 1
ATOM 623 N N . LEU A 1 84 ? -6.128 0.348 16.117 1.00 74.19 84 LEU A N 1
ATOM 624 C CA . LEU A 1 84 ? -6.997 0.973 17.120 1.00 74.19 84 LEU A CA 1
ATOM 625 C C . LEU A 1 84 ? -8.515 0.831 16.821 1.00 74.19 84 LEU A C 1
ATOM 627 O O . LEU A 1 84 ? -9.262 0.427 17.723 1.00 74.19 84 LEU A O 1
ATOM 631 N N . PRO A 1 85 ? -9.033 1.173 15.623 1.00 83.75 85 PRO A N 1
ATOM 632 C CA . PRO A 1 85 ? -10.443 0.967 15.276 1.00 83.75 85 PRO A CA 1
ATOM 633 C C . PRO A 1 85 ? -10.802 -0.516 15.094 1.00 83.75 85 PRO A C 1
ATOM 635 O O . PRO A 1 85 ? -11.854 -0.938 15.582 1.00 83.75 85 PRO A O 1
ATOM 638 N N . GLY A 1 86 ? -9.929 -1.310 14.471 1.00 85.88 86 GLY A N 1
ATOM 639 C CA . GLY A 1 86 ? -10.102 -2.745 14.250 1.00 85.88 86 GLY A CA 1
ATOM 640 C C . GLY A 1 86 ? -10.120 -3.528 15.558 1.00 85.88 86 GLY A C 1
ATOM 641 O O . GLY A 1 86 ? -11.068 -4.258 15.824 1.00 85.88 86 GLY A O 1
ATOM 642 N N . HIS A 1 87 ? -9.174 -3.279 16.462 1.00 81.38 87 HIS A N 1
ATOM 643 C CA . HIS A 1 87 ? -9.108 -3.926 17.774 1.00 81.38 87 HIS A CA 1
ATOM 644 C C . HIS A 1 87 ? -10.278 -3.514 18.685 1.00 81.38 87 HIS A C 1
ATOM 646 O O . HIS A 1 87 ? -10.768 -4.310 19.488 1.00 81.38 87 HIS A O 1
ATOM 652 N N . LYS A 1 88 ? -10.815 -2.292 18.530 1.00 84.25 88 LYS A N 1
ATOM 653 C CA . LYS A 1 88 ? -12.081 -1.898 19.179 1.00 84.25 88 LYS A CA 1
ATOM 654 C C . LYS A 1 88 ? -13.270 -2.730 18.687 1.00 84.25 88 LYS A C 1
ATOM 656 O O . LYS A 1 88 ? -14.166 -2.993 19.487 1.00 84.25 88 LYS A O 1
ATOM 661 N N . LEU A 1 89 ? -13.306 -3.120 17.411 1.00 89.12 89 LEU A N 1
ATOM 662 C CA . LEU A 1 89 ? -14.322 -4.034 16.876 1.00 89.12 89 LEU A CA 1
ATOM 663 C C . LEU A 1 89 ? -14.037 -5.490 17.275 1.00 89.12 89 LEU A C 1
ATOM 665 O O . LEU A 1 89 ? -14.961 -6.179 17.701 1.00 89.12 89 LEU A O 1
ATOM 669 N N . LEU A 1 90 ? -12.774 -5.925 17.266 1.00 89.56 90 LEU A N 1
ATOM 670 C CA . LEU A 1 90 ? -12.344 -7.250 17.726 1.00 89.56 90 LEU A CA 1
ATOM 671 C C . LEU A 1 90 ? -12.793 -7.523 19.166 1.00 89.56 90 LEU A C 1
ATOM 673 O O . LEU A 1 90 ? -13.409 -8.553 19.444 1.00 89.56 90 LEU A O 1
ATOM 677 N N . LYS A 1 91 ? -12.569 -6.561 20.072 1.00 86.12 91 LYS A N 1
ATOM 678 C CA . LYS A 1 91 ? -13.005 -6.625 21.479 1.00 86.12 91 LYS A CA 1
ATOM 679 C C . LYS A 1 91 ? -14.525 -6.675 21.651 1.00 86.12 91 LYS A C 1
ATOM 681 O O . LYS A 1 91 ? -15.000 -7.063 22.711 1.00 86.12 91 LYS A O 1
ATOM 686 N N . LYS A 1 92 ? -15.292 -6.296 20.626 1.00 89.19 92 LYS A N 1
ATOM 687 C CA . LYS A 1 92 ? -16.757 -6.420 20.587 1.00 89.19 92 LYS A CA 1
ATOM 688 C C . LYS A 1 92 ? -17.235 -7.720 19.924 1.00 89.19 92 LYS A C 1
ATOM 690 O O . LYS A 1 92 ? -18.439 -7.901 19.771 1.00 89.19 92 LYS A O 1
ATOM 695 N N . GLY A 1 93 ? -16.323 -8.603 19.508 1.00 90.38 93 GLY A N 1
ATOM 696 C CA . GLY A 1 93 ? -16.648 -9.805 18.735 1.00 90.38 93 GLY A CA 1
ATOM 697 C C . GLY A 1 93 ? -16.956 -9.526 17.258 1.00 90.38 93 GLY A C 1
ATOM 698 O O . GLY A 1 93 ? -17.581 -10.360 16.612 1.00 90.38 93 GLY A O 1
ATOM 699 N N . LEU A 1 94 ? -16.567 -8.356 16.737 1.00 93.06 94 LEU A N 1
ATOM 700 C CA . LEU A 1 94 ? -16.847 -7.880 15.374 1.00 93.06 94 LEU A CA 1
ATOM 701 C C . LEU A 1 94 ? -15.568 -7.732 14.526 1.00 93.06 94 LEU A C 1
ATOM 703 O O . LEU A 1 94 ? -15.523 -6.918 13.607 1.00 93.06 94 LEU A O 1
ATOM 707 N N . GLY A 1 95 ? -14.508 -8.481 14.832 1.00 92.62 95 GLY A N 1
ATOM 708 C CA . GLY A 1 95 ? -13.253 -8.458 14.071 1.00 92.62 95 GLY A CA 1
ATOM 709 C C . GLY A 1 95 ? -13.445 -8.860 12.607 1.00 92.62 95 GLY A C 1
ATOM 710 O O . GLY A 1 95 ? -12.873 -8.231 11.726 1.00 92.62 95 GLY A O 1
ATOM 711 N N . TYR A 1 96 ? -14.336 -9.819 12.333 1.00 94.12 96 TYR A N 1
ATOM 712 C CA . TYR A 1 96 ? -14.705 -10.189 10.963 1.00 94.12 96 TYR A CA 1
ATOM 713 C C . TYR A 1 96 ? -15.295 -9.003 10.183 1.00 94.12 96 TYR A C 1
ATOM 715 O O . TYR A 1 96 ? -14.879 -8.736 9.061 1.00 94.12 96 TYR A O 1
ATOM 723 N N . GLU A 1 97 ? -16.208 -8.233 10.789 1.00 95.19 97 GLU A N 1
ATOM 724 C CA . GLU A 1 97 ? -16.738 -7.018 10.154 1.00 95.19 97 GLU A CA 1
ATOM 725 C C . GLU A 1 97 ? -15.637 -6.001 9.852 1.00 95.19 97 GLU A C 1
ATOM 727 O O . GLU A 1 97 ? -15.693 -5.338 8.821 1.00 95.19 97 GLU A O 1
ATOM 732 N N . ALA A 1 98 ? -14.654 -5.866 10.746 1.00 94.94 98 ALA A N 1
ATOM 733 C CA . ALA A 1 98 ? -13.541 -4.947 10.553 1.00 94.94 98 ALA A CA 1
ATOM 734 C C . ALA A 1 98 ? -12.704 -5.321 9.319 1.00 94.94 98 ALA A C 1
ATOM 736 O O . ALA A 1 98 ? -12.409 -4.442 8.516 1.00 94.94 98 ALA A O 1
ATOM 737 N N . ILE A 1 99 ? -12.413 -6.614 9.140 1.00 95.62 99 ILE A N 1
ATOM 738 C CA . ILE A 1 99 ? -11.702 -7.146 7.965 1.00 95.62 99 ILE A CA 1
ATOM 739 C C . ILE A 1 99 ? -12.535 -6.942 6.694 1.00 95.62 99 ILE A C 1
ATOM 741 O O . ILE A 1 99 ? -12.044 -6.437 5.694 1.00 95.62 99 ILE A O 1
ATOM 745 N N . ILE A 1 100 ? -13.831 -7.264 6.716 1.00 96.50 100 ILE A N 1
ATOM 746 C CA . ILE A 1 100 ? -14.675 -7.094 5.523 1.00 96.50 100 ILE A CA 1
ATOM 747 C C . ILE A 1 100 ? -14.767 -5.621 5.096 1.00 96.50 100 ILE A C 1
ATOM 749 O O . ILE A 1 100 ? -14.814 -5.329 3.902 1.00 96.50 100 ILE A O 1
ATOM 753 N N . LEU A 1 101 ? -14.764 -4.679 6.044 1.00 96.69 101 LEU A N 1
ATOM 754 C CA . LEU A 1 101 ? -14.745 -3.248 5.734 1.00 96.69 101 LEU A CA 1
ATOM 755 C C . LEU A 1 101 ? -13.462 -2.819 5.011 1.00 96.69 101 LEU A C 1
ATOM 757 O O . LEU A 1 101 ? -13.564 -2.047 4.057 1.00 96.69 101 LEU A O 1
ATOM 761 N N . THR A 1 102 ? -12.288 -3.309 5.426 1.00 96.56 102 THR A N 1
ATOM 762 C CA . THR A 1 102 ? -11.029 -3.007 4.725 1.00 96.56 102 THR A CA 1
ATOM 763 C C . THR A 1 102 ? -11.044 -3.624 3.328 1.00 96.56 102 THR A C 1
ATOM 765 O O . THR A 1 102 ? -10.792 -2.911 2.360 1.00 96.56 102 THR A O 1
ATOM 768 N N . CYS A 1 103 ? -11.495 -4.877 3.185 1.00 96.81 103 CYS A N 1
ATOM 769 C CA . CYS A 1 103 ? -11.635 -5.528 1.878 1.00 96.81 103 CYS A CA 1
ATOM 770 C C . CYS A 1 103 ? -12.605 -4.791 0.937 1.00 96.81 103 CYS A C 1
ATOM 772 O O . CYS A 1 103 ? -12.340 -4.703 -0.259 1.00 96.81 103 CYS A O 1
ATOM 774 N N . TYR A 1 104 ? -13.715 -4.228 1.437 1.00 97.38 104 TYR A N 1
ATOM 775 C CA . TYR A 1 104 ? -14.601 -3.386 0.618 1.00 97.38 104 TYR A CA 1
ATOM 776 C C . TYR A 1 104 ? -13.897 -2.126 0.110 1.00 97.38 104 TYR A C 1
ATOM 778 O O . TYR A 1 104 ? -14.125 -1.720 -1.030 1.00 97.38 104 TYR A O 1
ATOM 786 N N . GLY A 1 105 ? -13.049 -1.519 0.944 1.00 97.44 105 GLY A N 1
ATOM 787 C CA . GLY A 1 105 ? -12.197 -0.401 0.551 1.00 97.44 105 GLY A CA 1
ATOM 788 C C . GLY A 1 105 ? -11.233 -0.785 -0.566 1.00 97.44 105 GLY A C 1
ATOM 789 O O . GLY A 1 105 ? -11.236 -0.146 -1.617 1.00 97.44 105 GLY A O 1
ATOM 790 N N . SER A 1 106 ? -10.470 -1.860 -0.365 1.00 97.69 106 SER A N 1
ATOM 791 C CA . SER A 1 106 ? -9.497 -2.381 -1.332 1.00 97.69 106 SER A CA 1
ATOM 792 C C . SER A 1 106 ? -10.149 -2.777 -2.660 1.00 97.69 106 SER A C 1
ATOM 794 O O . SER A 1 106 ? -9.659 -2.419 -3.728 1.00 97.69 106 SER A O 1
ATOM 796 N N . LEU A 1 107 ? -11.312 -3.437 -2.622 1.00 97.31 107 LEU A N 1
ATOM 797 C CA . LEU A 1 107 ? -12.046 -3.818 -3.831 1.00 97.31 107 LEU A CA 1
ATOM 798 C C . LEU A 1 107 ? -12.505 -2.591 -4.626 1.00 97.31 107 LEU A C 1
ATOM 800 O O . LEU A 1 107 ? -12.319 -2.529 -5.839 1.00 97.31 107 LEU A O 1
ATOM 804 N N . ALA A 1 108 ? -13.086 -1.597 -3.952 1.00 97.50 108 ALA A N 1
ATOM 805 C CA . ALA A 1 108 ? -13.492 -0.358 -4.606 1.00 97.50 108 ALA A CA 1
ATOM 806 C C . ALA A 1 108 ? -12.286 0.422 -5.156 1.00 97.50 108 ALA A C 1
ATOM 808 O O . ALA A 1 108 ? -12.386 1.034 -6.221 1.00 97.50 108 ALA A O 1
ATOM 809 N N . ALA A 1 109 ? -11.145 0.371 -4.464 1.00 97.44 109 ALA A N 1
ATOM 810 C CA . ALA A 1 109 ? -9.903 0.990 -4.901 1.00 97.44 109 ALA A CA 1
ATOM 811 C C . ALA A 1 109 ? -9.384 0.438 -6.232 1.00 97.44 109 ALA A C 1
ATOM 813 O O . ALA A 1 109 ? -8.859 1.229 -7.005 1.00 97.44 109 ALA A O 1
ATOM 814 N N . ILE A 1 110 ? -9.577 -0.849 -6.550 1.00 96.88 110 ILE A N 1
ATOM 815 C CA . ILE A 1 110 ? -9.194 -1.405 -7.863 1.00 96.88 110 ILE A CA 1
ATOM 816 C C . ILE A 1 110 ? -9.941 -0.681 -8.991 1.00 96.88 110 ILE A C 1
ATOM 818 O O . ILE A 1 110 ? -9.327 -0.166 -9.923 1.00 96.88 110 ILE A O 1
ATOM 822 N N . PHE A 1 111 ? -11.269 -0.571 -8.887 1.00 96.69 111 PHE A N 1
ATOM 823 C CA . PHE A 1 111 ? -12.074 0.114 -9.904 1.00 96.69 111 PHE A CA 1
ATOM 824 C C . PHE A 1 111 ? -11.738 1.602 -9.999 1.00 96.69 111 PHE A C 1
ATOM 826 O O . PHE A 1 111 ? -11.651 2.155 -11.095 1.00 96.69 111 PHE A O 1
ATOM 833 N N . ILE A 1 112 ? -11.527 2.245 -8.848 1.00 96.88 112 ILE A N 1
ATOM 834 C CA . ILE A 1 112 ? -11.098 3.640 -8.784 1.00 96.88 112 ILE A CA 1
ATOM 835 C C . ILE A 1 112 ? -9.751 3.806 -9.484 1.00 96.88 112 ILE A C 1
ATOM 837 O O . ILE A 1 112 ? -9.640 4.683 -10.331 1.00 96.88 112 ILE A O 1
ATOM 841 N N . LEU A 1 113 ? -8.760 2.968 -9.164 1.00 96.75 113 LEU A N 1
ATOM 842 C CA . LEU A 1 113 ? -7.420 3.001 -9.745 1.00 96.75 113 LEU A CA 1
ATOM 843 C C . LEU A 1 113 ? -7.492 2.905 -11.265 1.00 96.75 113 LEU A C 1
ATOM 845 O O . LEU A 1 113 ? -6.913 3.748 -11.939 1.00 96.75 113 LEU A O 1
ATOM 849 N N . ILE A 1 114 ? -8.236 1.934 -11.800 1.00 95.12 114 ILE A N 1
ATOM 850 C CA . ILE A 1 114 ? -8.415 1.775 -13.248 1.00 95.12 114 ILE A CA 1
ATOM 851 C C . ILE A 1 114 ? -8.995 3.061 -13.847 1.00 95.12 114 ILE A C 1
ATOM 853 O O . ILE A 1 114 ? -8.421 3.605 -14.790 1.00 95.12 114 ILE A O 1
ATOM 857 N N . LEU A 1 115 ? -10.067 3.598 -13.255 1.00 95.06 115 LEU A N 1
ATOM 858 C CA . LEU A 1 115 ? -10.739 4.806 -13.739 1.00 95.06 115 LEU A CA 1
ATOM 859 C C . LEU A 1 115 ? -9.828 6.044 -13.736 1.00 95.06 115 LEU A C 1
ATOM 861 O O . LEU A 1 115 ? -9.866 6.839 -14.673 1.00 95.06 115 LEU A O 1
ATOM 865 N N . ILE A 1 116 ? -9.020 6.224 -12.689 1.00 95.00 116 ILE A N 1
ATOM 866 C CA . ILE A 1 116 ? -8.200 7.431 -12.515 1.00 95.00 116 ILE A CA 1
ATOM 867 C C . ILE A 1 116 ? -6.748 7.258 -12.974 1.00 95.00 116 ILE A C 1
ATOM 869 O O . ILE A 1 116 ? -6.000 8.236 -12.976 1.00 95.00 116 ILE A O 1
ATOM 873 N N . SER A 1 117 ? -6.334 6.056 -13.378 1.00 93.75 117 SER A N 1
ATOM 874 C CA . SER A 1 117 ? -4.960 5.758 -13.803 1.00 93.75 117 SER A CA 1
ATOM 875 C C . SER A 1 117 ? -4.536 6.634 -14.982 1.00 93.75 117 SER A C 1
ATOM 877 O O . SER A 1 117 ? -3.556 7.370 -14.890 1.00 93.75 117 SER A O 1
ATOM 879 N N . PHE A 1 118 ? -5.329 6.628 -16.055 1.00 92.44 118 PHE A N 1
ATOM 880 C CA . PHE A 1 118 ? -5.078 7.400 -17.268 1.00 92.44 118 PHE A CA 1
ATOM 881 C C . PHE A 1 118 ? -5.010 8.920 -17.034 1.00 92.44 118 PHE A C 1
ATOM 883 O O . PHE A 1 118 ? -3.995 9.523 -17.399 1.00 92.44 118 PHE A O 1
ATOM 890 N N . PRO A 1 119 ? -6.006 9.577 -16.397 1.00 93.19 119 PRO A N 1
ATOM 891 C CA . PRO A 1 119 ? -5.892 11.006 -16.119 1.00 93.19 119 PRO A CA 1
ATOM 892 C C . PRO A 1 119 ? -4.710 11.316 -15.194 1.00 93.19 119 PRO A C 1
ATOM 894 O O . PRO A 1 119 ? -4.042 12.330 -15.387 1.00 93.19 119 PRO A O 1
ATOM 897 N N . SER A 1 120 ? -4.391 10.433 -14.243 1.00 91.94 120 SER A N 1
ATOM 898 C CA . SER A 1 120 ? -3.237 10.633 -13.361 1.00 91.94 120 SER A CA 1
ATOM 899 C C . SER A 1 120 ? -1.917 10.598 -14.126 1.00 91.94 120 SER A C 1
ATOM 901 O O . SER A 1 120 ? -1.074 11.459 -13.894 1.00 91.94 120 SER A O 1
ATOM 903 N N . VAL A 1 121 ? -1.753 9.672 -15.079 1.00 93.12 121 VAL A N 1
ATOM 904 C CA . VAL A 1 121 ? -0.572 9.619 -15.956 1.00 93.12 121 VAL A CA 1
ATOM 905 C C . VAL A 1 121 ? -0.371 10.948 -16.684 1.00 93.12 121 VAL A C 1
ATOM 907 O O . VAL A 1 121 ? 0.722 11.509 -16.631 1.00 93.12 121 VAL A O 1
ATOM 910 N N . LEU A 1 122 ? -1.431 11.486 -17.295 1.00 91.81 122 LEU A N 1
ATOM 911 C CA . LEU A 1 122 ? -1.376 12.741 -18.053 1.00 91.81 122 LEU A CA 1
ATOM 912 C C . LEU A 1 122 ? -1.071 13.967 -17.185 1.00 91.81 122 LEU A C 1
ATOM 914 O O . LEU A 1 122 ? -0.351 14.869 -17.616 1.00 91.81 122 LEU A O 1
ATOM 918 N N . ILE A 1 123 ? -1.659 14.035 -15.988 1.00 92.50 123 ILE A N 1
ATOM 919 C CA . ILE A 1 123 ? -1.461 15.158 -15.066 1.00 92.50 123 ILE A CA 1
ATOM 920 C C . ILE A 1 123 ? -0.031 15.129 -14.533 1.00 92.50 123 ILE A C 1
ATOM 922 O O . ILE A 1 123 ? 0.670 16.140 -14.577 1.00 92.50 123 ILE A O 1
ATOM 926 N N . VAL A 1 124 ? 0.423 13.972 -14.056 1.00 89.94 124 VAL A N 1
ATOM 927 C CA . VAL A 1 124 ? 1.725 13.831 -13.397 1.00 89.94 124 VAL A CA 1
ATOM 928 C C . VAL A 1 124 ? 2.858 14.053 -14.384 1.00 89.94 124 VAL A C 1
ATOM 930 O O . VAL A 1 124 ? 3.766 14.820 -14.076 1.00 89.94 124 VAL A O 1
ATOM 933 N N . SER A 1 125 ? 2.785 13.477 -15.589 1.00 87.81 125 SER A N 1
ATOM 934 C CA . SER A 1 125 ? 3.841 13.641 -16.594 1.00 87.81 125 SER A CA 1
ATOM 935 C C . SER A 1 125 ? 4.063 15.105 -16.992 1.00 87.81 125 SER A C 1
ATOM 937 O O . SER A 1 125 ? 5.171 15.477 -17.354 1.00 87.81 125 SER A O 1
ATOM 939 N N . LYS A 1 126 ? 3.023 15.948 -16.920 1.00 90.50 126 LYS A N 1
ATOM 940 C CA . LYS A 1 126 ? 3.107 17.381 -17.250 1.00 90.50 126 LYS A CA 1
ATOM 941 C C . LYS A 1 126 ? 3.502 18.263 -16.070 1.00 90.50 126 LYS A C 1
ATOM 943 O O . LYS A 1 126 ? 4.079 19.323 -16.276 1.00 90.50 126 LYS A O 1
ATOM 948 N N . THR A 1 127 ? 3.132 17.877 -14.851 1.00 89.50 127 THR A N 1
ATOM 949 C CA . THR A 1 127 ? 3.236 18.752 -13.671 1.00 89.50 127 THR A CA 1
ATOM 950 C C . THR A 1 127 ? 4.400 18.403 -12.752 1.00 89.50 127 THR A C 1
ATOM 952 O O . THR A 1 127 ? 4.825 19.255 -11.971 1.00 89.50 127 THR A O 1
ATOM 955 N N . TYR A 1 128 ? 4.940 17.183 -12.832 1.00 87.81 128 TYR A N 1
ATOM 956 C CA . TYR A 1 128 ? 5.933 16.709 -11.872 1.00 87.81 128 TYR A CA 1
ATOM 957 C C . TYR A 1 128 ? 7.201 17.563 -11.852 1.00 87.81 128 TYR A C 1
ATOM 959 O O . TYR A 1 128 ? 7.663 17.903 -10.767 1.00 87.81 128 TYR A O 1
ATOM 967 N N . ASP A 1 129 ? 7.733 17.971 -13.006 1.00 86.94 129 ASP A N 1
ATOM 968 C CA . ASP A 1 129 ? 8.959 18.780 -13.051 1.00 86.94 129 ASP A CA 1
ATOM 969 C C . ASP A 1 129 ? 8.779 20.149 -12.384 1.00 86.94 129 ASP A C 1
ATOM 971 O O . ASP A 1 129 ? 9.659 20.604 -11.653 1.00 86.94 129 ASP A O 1
ATOM 975 N N . SER A 1 130 ? 7.604 20.768 -12.538 1.00 88.50 130 SER A N 1
ATOM 976 C CA . SER A 1 130 ? 7.259 22.012 -11.841 1.00 88.50 130 SER A CA 1
ATOM 977 C C . SER A 1 130 ? 7.085 21.802 -10.334 1.00 88.50 130 SER A C 1
ATOM 979 O O . SER A 1 130 ? 7.475 22.651 -9.534 1.00 88.50 130 SER A O 1
ATOM 981 N N . ILE A 1 131 ? 6.517 20.663 -9.929 1.00 87.12 131 ILE A N 1
ATOM 982 C CA . ILE A 1 131 ? 6.249 20.336 -8.522 1.00 87.12 131 ILE A CA 1
ATOM 983 C C . ILE A 1 131 ? 7.510 19.834 -7.806 1.00 87.12 131 ILE A C 1
ATOM 985 O O . ILE A 1 131 ? 7.621 19.992 -6.592 1.00 87.12 131 ILE A O 1
ATOM 989 N N . ARG A 1 132 ? 8.489 19.265 -8.521 1.00 87.75 132 ARG A N 1
ATOM 990 C CA . ARG A 1 132 ? 9.665 18.604 -7.937 1.00 87.75 132 ARG A CA 1
ATOM 991 C C . ARG A 1 132 ? 10.429 19.507 -6.971 1.00 87.75 132 ARG A C 1
ATOM 993 O O . ARG A 1 132 ? 10.801 19.056 -5.890 1.00 87.75 132 ARG A O 1
ATOM 1000 N N . ASN A 1 133 ? 10.610 20.776 -7.329 1.00 89.50 133 ASN A N 1
ATOM 1001 C CA . ASN A 1 133 ? 11.303 21.757 -6.487 1.00 89.50 133 ASN A CA 1
ATOM 1002 C C . ASN A 1 133 ? 10.475 22.168 -5.256 1.00 89.50 133 ASN A C 1
ATOM 1004 O O . ASN A 1 133 ? 11.032 22.628 -4.262 1.00 89.50 133 ASN A O 1
ATOM 1008 N N . LEU A 1 134 ? 9.156 21.961 -5.295 1.00 91.06 134 LEU A N 1
ATOM 1009 C CA . LEU A 1 134 ? 8.234 22.240 -4.195 1.00 91.06 134 LEU A CA 1
ATOM 1010 C C . LEU A 1 134 ? 8.070 21.058 -3.225 1.00 91.06 134 LEU A C 1
ATOM 1012 O O . LEU A 1 134 ? 7.554 21.248 -2.124 1.00 91.06 134 LEU A O 1
ATOM 1016 N N . ILE A 1 135 ? 8.522 19.849 -3.589 1.00 90.50 135 ILE A N 1
ATOM 1017 C CA . ILE A 1 135 ? 8.370 18.632 -2.772 1.00 90.50 135 ILE A CA 1
ATOM 1018 C C . ILE A 1 135 ? 8.846 18.821 -1.319 1.00 90.50 135 ILE A C 1
ATOM 1020 O O . ILE A 1 135 ? 8.087 18.452 -0.421 1.00 90.50 135 ILE A O 1
ATOM 1024 N N . PRO A 1 136 ? 10.030 19.405 -1.028 1.00 91.50 136 PRO A N 1
ATOM 1025 C CA . PRO A 1 136 ? 10.470 19.588 0.357 1.00 91.50 136 PRO A CA 1
ATOM 1026 C C . PRO A 1 136 ? 9.493 20.437 1.181 1.00 91.50 136 PRO A C 1
ATOM 1028 O O . PRO A 1 136 ? 9.184 20.095 2.321 1.00 91.50 136 PRO A O 1
ATOM 1031 N N . TYR A 1 137 ? 8.942 21.498 0.586 1.00 92.50 137 TYR A N 1
ATOM 1032 C CA . TYR A 1 137 ? 7.958 22.362 1.239 1.00 92.50 137 TYR A CA 1
ATOM 1033 C C . TYR A 1 137 ? 6.636 21.630 1.481 1.00 92.50 137 TYR A C 1
ATOM 1035 O O . TYR A 1 137 ? 6.051 21.774 2.554 1.00 92.50 137 TYR A O 1
ATOM 1043 N N . PHE A 1 138 ? 6.197 20.789 0.537 1.00 89.69 138 PHE A N 1
ATOM 1044 C CA . PHE A 1 138 ? 5.034 19.925 0.741 1.00 89.69 138 PHE A CA 1
ATOM 1045 C C . PHE A 1 138 ? 5.245 18.942 1.893 1.00 89.69 138 PHE A C 1
ATOM 1047 O O . PHE A 1 138 ? 4.347 18.776 2.714 1.00 89.69 138 PHE A O 1
ATOM 1054 N N . LEU A 1 139 ? 6.423 18.327 2.007 1.00 90.81 139 LEU A N 1
ATOM 1055 C CA . LEU A 1 139 ? 6.717 17.409 3.110 1.00 90.81 139 LEU A CA 1
ATOM 1056 C C . LEU A 1 139 ? 6.755 18.115 4.466 1.00 90.81 139 LEU A C 1
ATOM 1058 O O . LEU A 1 139 ? 6.234 17.575 5.443 1.00 90.81 139 LEU A O 1
ATOM 1062 N N . ILE A 1 140 ? 7.313 19.328 4.528 1.00 92.19 140 ILE A N 1
ATOM 1063 C CA . ILE A 1 140 ? 7.278 20.159 5.739 1.00 92.19 140 ILE A CA 1
ATOM 1064 C C . ILE A 1 140 ? 5.829 20.497 6.097 1.00 92.19 140 ILE A C 1
ATOM 1066 O O . ILE A 1 140 ? 5.433 20.316 7.246 1.00 92.19 140 ILE A O 1
ATOM 1070 N N . LEU A 1 141 ? 5.023 20.927 5.122 1.00 91.25 141 LEU A N 1
ATOM 1071 C CA . LEU A 1 141 ? 3.611 21.239 5.331 1.00 91.25 141 LEU A CA 1
ATOM 1072 C C . LEU A 1 141 ? 2.844 20.021 5.855 1.00 91.25 141 LEU A C 1
ATOM 1074 O O . LEU A 1 141 ? 2.172 20.125 6.877 1.00 91.25 141 LEU A O 1
ATOM 1078 N N . VAL A 1 142 ? 2.983 18.858 5.213 1.00 88.81 142 VAL A N 1
ATOM 1079 C CA . VAL A 1 142 ? 2.329 17.619 5.657 1.00 88.81 142 VAL A CA 1
ATOM 1080 C C . VAL A 1 142 ? 2.782 17.255 7.071 1.00 88.81 142 VAL A C 1
ATOM 1082 O O . VAL A 1 142 ? 1.940 17.032 7.937 1.00 88.81 142 VAL A O 1
ATOM 1085 N N . SER A 1 143 ? 4.084 17.292 7.356 1.00 90.75 143 SER A N 1
ATOM 1086 C CA . SER A 1 143 ? 4.617 16.988 8.692 1.00 90.75 143 SER A CA 1
ATOM 1087 C C . SER A 1 143 ? 4.062 17.936 9.760 1.00 90.75 143 SER A C 1
ATOM 1089 O O . SER A 1 143 ? 3.587 17.486 10.802 1.00 90.75 143 SER A O 1
ATOM 1091 N N . LEU A 1 144 ? 4.036 19.245 9.484 1.00 92.06 144 LEU A N 1
ATOM 1092 C CA . LEU A 1 144 ? 3.451 20.246 10.376 1.00 92.06 144 LEU A CA 1
ATOM 1093 C C . LEU A 1 144 ? 1.960 19.996 10.597 1.00 92.06 144 LEU A C 1
ATOM 1095 O O . LEU A 1 144 ? 1.507 20.026 11.738 1.00 92.06 144 LEU A O 1
ATOM 1099 N N . THR A 1 145 ? 1.196 19.716 9.538 1.00 88.81 145 THR A N 1
ATOM 1100 C CA . THR A 1 145 ? -0.240 19.433 9.673 1.00 88.81 145 THR A CA 1
ATOM 1101 C C . THR A 1 145 ? -0.492 18.208 10.548 1.00 88.81 145 THR A C 1
ATOM 1103 O O . THR A 1 145 ? -1.307 18.290 11.465 1.00 88.81 145 THR A O 1
ATOM 1106 N N . LEU A 1 146 ? 0.262 17.118 10.354 1.00 86.81 146 LEU A N 1
ATOM 1107 C CA . LEU A 1 146 ? 0.154 15.909 11.171 1.00 86.81 146 LEU A CA 1
ATOM 1108 C C . LEU A 1 146 ? 0.468 16.195 12.649 1.00 86.81 146 LEU A C 1
ATOM 1110 O O . LEU A 1 146 ? -0.290 15.785 13.525 1.00 86.81 146 LEU A O 1
ATOM 1114 N N . ILE A 1 147 ? 1.522 16.965 12.940 1.00 91.81 147 ILE A N 1
ATOM 1115 C CA . ILE A 1 147 ? 1.891 17.337 14.318 1.00 91.81 147 ILE A CA 1
ATOM 1116 C C . ILE A 1 147 ? 0.833 18.248 14.958 1.00 91.81 147 ILE A C 1
ATOM 1118 O O . ILE A 1 147 ? 0.501 18.089 16.133 1.00 91.81 147 ILE A O 1
ATOM 1122 N N . LEU A 1 148 ? 0.289 19.211 14.209 1.00 91.44 148 LEU A N 1
ATOM 1123 C CA . LEU A 1 148 ? -0.704 20.165 14.716 1.00 91.44 148 LEU A CA 1
ATOM 1124 C C . LEU A 1 148 ? -2.068 19.521 14.984 1.00 91.44 148 LEU A C 1
ATOM 1126 O O . LEU A 1 148 ? -2.790 19.980 15.878 1.00 91.44 148 LEU A O 1
ATOM 1130 N N . MET A 1 149 ? -2.404 18.470 14.231 1.00 86.31 149 MET A N 1
ATOM 1131 C CA . MET A 1 149 ? -3.608 17.663 14.427 1.00 86.31 149 MET A CA 1
ATOM 1132 C C . MET A 1 149 ? -3.563 16.816 15.702 1.00 86.31 149 MET A C 1
ATOM 1134 O O . MET A 1 149 ? -4.617 16.457 16.233 1.00 86.31 149 MET A O 1
ATOM 1138 N N . GLU A 1 150 ? -2.371 16.507 16.212 1.00 87.38 150 GLU A N 1
ATOM 1139 C CA . GLU A 1 150 ? -2.229 15.714 17.424 1.00 87.38 150 GLU A CA 1
ATOM 1140 C C . GLU A 1 150 ? -2.643 16.482 18.681 1.00 87.38 150 GLU A C 1
ATOM 1142 O O . GLU A 1 150 ? -2.336 17.662 18.872 1.00 87.38 150 GLU A O 1
ATOM 1147 N N . LYS A 1 151 ? -3.304 15.778 19.610 1.00 89.25 151 LYS A N 1
ATOM 1148 C CA . LYS A 1 151 ? -3.722 16.377 20.892 1.00 89.25 151 LYS A CA 1
ATOM 1149 C C . LYS A 1 151 ? -2.518 16.805 21.731 1.00 89.25 151 LYS A C 1
ATOM 1151 O O . LYS A 1 151 ? -2.563 17.834 22.397 1.00 89.25 151 LYS A O 1
ATOM 1156 N N . LYS A 1 152 ? -1.446 16.006 21.714 1.00 93.25 152 LYS A N 1
ATOM 1157 C CA . LYS A 1 152 ? -0.195 16.260 22.442 1.00 93.25 152 LYS A CA 1
ATOM 1158 C C . LYS A 1 152 ? 0.892 16.736 21.479 1.00 93.25 152 LYS A C 1
ATOM 1160 O O . LYS A 1 152 ? 1.863 16.024 21.241 1.00 93.25 152 LYS A O 1
ATOM 1165 N N . ARG A 1 153 ? 0.731 17.950 20.945 1.00 94.38 153 ARG A N 1
ATOM 1166 C CA . ARG A 1 153 ? 1.608 18.532 19.908 1.00 94.38 153 ARG A CA 1
ATOM 1167 C C . ARG A 1 153 ? 3.099 18.467 20.250 1.00 94.38 153 ARG A C 1
ATOM 1169 O O . ARG A 1 153 ? 3.894 18.079 19.406 1.00 94.38 153 ARG A O 1
ATOM 1176 N N . LEU A 1 154 ? 3.476 18.785 21.492 1.00 94.69 154 LEU A N 1
ATOM 1177 C CA . LEU A 1 154 ? 4.878 18.729 21.934 1.00 94.69 154 LEU A CA 1
ATOM 1178 C C . LEU A 1 154 ? 5.430 17.300 21.937 1.00 94.69 154 LEU A C 1
ATOM 1180 O O . LEU A 1 154 ? 6.549 17.077 21.490 1.00 94.69 154 LEU A O 1
ATOM 1184 N N . SER A 1 155 ? 4.642 16.323 22.394 1.00 94.81 155 SER A N 1
ATOM 1185 C CA . SER A 1 155 ? 5.040 14.913 22.346 1.00 94.81 155 SER A CA 1
ATOM 1186 C C . SER A 1 155 ? 5.138 14.411 20.905 1.00 94.81 155 SER A C 1
ATOM 1188 O O . SER A 1 155 ? 6.080 13.698 20.585 1.00 94.81 155 SER A O 1
ATOM 1190 N N . ALA A 1 156 ? 4.208 14.810 20.032 1.00 93.25 156 ALA A N 1
ATOM 1191 C CA . ALA A 1 156 ? 4.247 14.467 18.612 1.00 93.25 156 ALA A CA 1
ATOM 1192 C C . ALA A 1 156 ? 5.488 15.054 17.923 1.00 93.25 156 ALA A C 1
ATOM 1194 O O . ALA A 1 156 ? 6.196 14.328 17.231 1.00 93.25 156 ALA A O 1
ATOM 1195 N N . LEU A 1 157 ? 5.805 16.329 18.177 1.00 95.38 157 LEU A N 1
ATOM 1196 C CA . LEU A 1 157 ? 7.020 16.976 17.680 1.00 95.38 157 LEU A CA 1
ATOM 1197 C C . LEU A 1 157 ? 8.283 16.275 18.195 1.00 95.38 157 LEU A C 1
ATOM 1199 O O . LEU A 1 157 ? 9.202 16.020 17.425 1.00 95.38 157 LEU A O 1
ATOM 1203 N N . PHE A 1 158 ? 8.322 15.932 19.483 1.00 96.00 158 PHE A N 1
ATOM 1204 C CA . PHE A 1 158 ? 9.449 15.221 20.079 1.00 96.00 158 PHE A CA 1
ATOM 1205 C C . PHE A 1 158 ? 9.665 13.844 19.436 1.00 96.00 158 PHE A C 1
ATOM 1207 O O . PHE A 1 158 ? 10.783 13.516 19.049 1.00 96.00 158 PHE A O 1
ATOM 1214 N N . VAL A 1 159 ? 8.596 13.062 19.253 1.00 93.00 159 VAL A N 1
ATOM 1215 C CA . VAL A 1 159 ? 8.660 11.759 18.571 1.00 93.00 159 VAL A CA 1
ATOM 1216 C C . VAL A 1 159 ? 9.071 11.921 17.105 1.00 93.00 159 VAL A C 1
ATOM 1218 O O . VAL A 1 159 ? 9.901 11.153 16.622 1.00 93.00 159 VAL A O 1
ATOM 1221 N N . PHE A 1 160 ? 8.554 12.933 16.406 1.00 92.88 160 PHE A N 1
ATOM 1222 C CA . PHE A 1 160 ? 8.938 13.241 15.026 1.00 92.88 160 PHE A CA 1
ATOM 1223 C C . PHE A 1 160 ? 10.436 13.556 14.908 1.00 92.88 160 PHE A C 1
ATOM 1225 O O . PHE A 1 160 ? 11.122 12.993 14.060 1.00 92.88 160 PHE A O 1
ATOM 1232 N N . LEU A 1 161 ? 10.973 14.394 15.799 1.00 95.38 161 LEU A N 1
ATOM 1233 C CA . LEU A 1 161 ? 12.401 14.721 15.817 1.00 95.38 161 LEU A CA 1
ATOM 1234 C C . LEU A 1 161 ? 13.264 13.504 16.164 1.00 95.38 161 LEU A C 1
ATOM 1236 O O . LEU A 1 161 ? 14.266 13.265 15.496 1.00 95.38 161 LEU A O 1
ATOM 1240 N N . LEU A 1 162 ? 12.872 12.707 17.163 1.00 95.12 162 LEU A N 1
ATOM 1241 C CA . LEU A 1 162 ? 13.605 11.494 17.537 1.00 95.12 162 LEU A CA 1
ATOM 1242 C C . LEU A 1 162 ? 13.643 10.462 16.407 1.00 95.12 162 LEU A C 1
ATOM 1244 O O . LEU A 1 162 ? 14.701 9.913 16.113 1.00 95.12 162 LEU A O 1
ATOM 1248 N N . THR A 1 163 ? 12.503 10.200 15.768 1.00 90.94 163 THR A N 1
ATOM 1249 C CA . THR A 1 163 ? 12.421 9.251 14.647 1.00 90.94 163 THR A CA 1
ATOM 1250 C C . THR A 1 163 ? 13.164 9.767 13.416 1.00 90.94 163 THR A C 1
ATOM 1252 O O . THR A 1 163 ? 13.842 8.985 12.751 1.00 90.94 163 THR A O 1
ATOM 1255 N N . GLY A 1 164 ? 13.128 11.079 13.161 1.00 92.06 164 GLY A N 1
ATOM 1256 C CA . GLY A 1 164 ? 13.922 11.725 12.117 1.00 92.06 164 GLY A CA 1
ATOM 1257 C C . GLY A 1 164 ? 15.430 11.607 12.355 1.00 92.06 164 GLY A C 1
ATOM 1258 O O . GLY A 1 164 ? 16.161 11.212 11.448 1.00 92.06 164 GLY A O 1
ATOM 1259 N N . LEU A 1 165 ? 15.895 11.878 13.580 1.00 94.88 165 LEU A N 1
ATOM 1260 C CA . LEU A 1 165 ? 17.300 11.708 13.967 1.00 94.88 165 LEU A CA 1
ATOM 1261 C C . LEU A 1 165 ? 17.741 10.248 13.854 1.00 94.88 165 LEU A C 1
ATOM 1263 O O . LEU A 1 165 ? 18.788 9.978 13.278 1.00 94.88 165 LEU A O 1
ATOM 1267 N N . LEU A 1 166 ? 16.924 9.308 14.335 1.00 92.94 166 LEU A N 1
ATOM 1268 C CA . LEU A 1 166 ? 17.189 7.875 14.212 1.00 92.94 166 LEU A CA 1
ATOM 1269 C C . LEU A 1 166 ? 17.327 7.458 12.743 1.00 92.94 166 LEU A C 1
ATOM 1271 O O . LEU A 1 166 ? 18.295 6.792 12.388 1.00 92.94 166 LEU A O 1
ATOM 1275 N N . GLY A 1 167 ? 16.397 7.881 11.882 1.00 91.06 167 GLY A N 1
ATOM 1276 C CA . GLY A 1 167 ? 16.452 7.606 10.446 1.00 91.06 167 GLY A CA 1
ATOM 1277 C C . GLY A 1 167 ? 17.705 8.187 9.791 1.00 91.06 167 GLY A C 1
ATOM 1278 O O . GLY A 1 167 ? 18.391 7.482 9.055 1.00 91.06 167 GLY A O 1
ATOM 1279 N N . TRP A 1 168 ? 18.048 9.439 10.105 1.00 91.69 168 TRP A N 1
ATOM 1280 C CA . TRP A 1 168 ? 19.266 10.083 9.607 1.00 91.69 168 TRP A CA 1
ATOM 1281 C C . TRP A 1 168 ? 20.532 9.345 10.058 1.00 91.69 168 TRP A C 1
ATOM 1283 O O . TRP A 1 168 ? 21.395 9.049 9.235 1.00 91.69 168 TRP A O 1
ATOM 1293 N N . SER A 1 169 ? 20.632 8.980 11.338 1.00 92.81 169 SER A N 1
ATOM 1294 C CA . SER A 1 169 ? 21.768 8.218 11.863 1.00 92.81 169 SER A CA 1
ATOM 1295 C C . SER A 1 169 ? 21.898 6.854 11.192 1.00 92.81 169 SER A C 1
ATOM 1297 O O . SER A 1 169 ? 22.987 6.495 10.759 1.00 92.81 169 SER A O 1
ATOM 1299 N N . VAL A 1 170 ? 20.795 6.111 11.069 1.00 91.19 170 VAL A N 1
ATOM 1300 C CA . VAL A 1 170 ? 20.779 4.753 10.510 1.00 91.19 170 VAL A CA 1
ATOM 1301 C C . VAL A 1 170 ? 21.118 4.747 9.017 1.00 91.19 170 VAL A C 1
ATOM 1303 O O . VAL A 1 170 ? 21.841 3.863 8.565 1.00 91.19 170 VAL A O 1
ATOM 1306 N N . LEU A 1 171 ? 20.654 5.740 8.251 1.00 88.69 171 LEU A N 1
ATOM 1307 C CA . LEU A 1 171 ? 20.972 5.864 6.823 1.00 88.69 171 LEU A CA 1
ATOM 1308 C C . LEU A 1 171 ? 22.428 6.278 6.556 1.00 88.69 171 LEU A C 1
ATOM 1310 O O . LEU A 1 171 ? 22.945 5.982 5.483 1.00 88.69 171 LEU A O 1
ATOM 1314 N N . ASN A 1 172 ? 23.100 6.907 7.524 1.00 91.00 172 ASN A N 1
ATOM 1315 C CA . ASN A 1 172 ? 24.516 7.277 7.429 1.00 91.00 172 ASN A CA 1
ATOM 1316 C C . ASN A 1 172 ? 25.472 6.171 7.927 1.00 91.00 172 ASN A C 1
ATOM 1318 O O . ASN A 1 172 ? 26.690 6.372 7.970 1.00 91.00 172 ASN A O 1
ATOM 1322 N N . LEU A 1 173 ? 24.954 4.998 8.311 1.00 90.56 173 LEU A N 1
ATOM 1323 C CA . LEU A 1 173 ? 25.771 3.839 8.674 1.00 90.56 173 LEU A CA 1
ATOM 1324 C C . LEU A 1 173 ? 26.263 3.116 7.415 1.00 90.56 173 LEU A C 1
ATOM 1326 O O . LEU A 1 173 ? 25.604 2.221 6.893 1.00 90.56 173 LEU A O 1
ATOM 1330 N N . HIS A 1 174 ? 27.470 3.459 6.971 1.00 85.25 174 HIS A N 1
ATOM 1331 C CA . HIS A 1 174 ? 28.110 2.861 5.792 1.00 85.25 174 HIS A CA 1
ATOM 1332 C C . HIS A 1 174 ? 28.416 1.357 5.934 1.00 85.25 174 HIS A C 1
ATOM 1334 O O . HIS A 1 174 ? 28.636 0.678 4.937 1.00 85.25 174 HIS A O 1
ATOM 1340 N N . SER A 1 175 ? 28.429 0.820 7.158 1.00 87.38 175 SER A N 1
ATOM 1341 C CA . SER A 1 175 ? 28.802 -0.575 7.434 1.00 87.38 175 SER A CA 1
ATOM 1342 C C . SER A 1 175 ? 27.677 -1.593 7.201 1.00 87.38 175 SER A C 1
ATOM 1344 O O . SER A 1 175 ? 27.922 -2.793 7.304 1.00 87.38 175 SER A O 1
ATOM 1346 N N . ILE A 1 176 ? 26.438 -1.152 6.941 1.00 83.62 176 ILE A N 1
ATOM 1347 C CA . ILE A 1 176 ? 25.263 -2.029 6.819 1.00 83.62 176 ILE A CA 1
ATOM 1348 C C . ILE A 1 176 ? 24.614 -1.816 5.449 1.00 83.62 176 ILE A C 1
ATOM 1350 O O . ILE A 1 176 ? 24.065 -0.756 5.179 1.00 83.62 176 ILE A O 1
ATOM 1354 N N . ASN A 1 177 ? 24.597 -2.852 4.605 1.00 69.00 177 ASN A N 1
ATOM 1355 C CA . ASN A 1 177 ? 24.094 -2.745 3.228 1.00 69.00 177 ASN A CA 1
ATOM 1356 C C . ASN A 1 177 ? 22.564 -2.559 3.113 1.00 69.00 177 ASN A C 1
ATOM 1358 O O . ASN A 1 177 ? 22.081 -2.220 2.037 1.00 69.00 177 ASN A O 1
ATOM 1362 N N . GLN A 1 178 ? 21.789 -2.755 4.191 1.00 75.00 178 GLN A N 1
ATOM 1363 C CA . GLN A 1 178 ? 20.327 -2.554 4.229 1.00 75.00 178 GLN A CA 1
ATOM 1364 C C . GLN A 1 178 ? 19.841 -2.190 5.646 1.00 75.00 178 GLN A C 1
ATOM 1366 O O . GLN A 1 178 ? 19.201 -3.000 6.320 1.00 75.00 178 GLN A O 1
ATOM 1371 N N . PRO A 1 179 ? 20.130 -0.979 6.142 1.00 83.81 179 PRO A N 1
ATOM 1372 C CA . PRO A 1 179 ? 19.948 -0.656 7.555 1.00 83.81 179 PRO A CA 1
ATOM 1373 C C . PRO A 1 179 ? 18.468 -0.469 7.953 1.00 83.81 179 PRO A C 1
ATOM 1375 O O . PRO A 1 179 ? 18.116 -0.570 9.127 1.00 83.81 179 PRO A O 1
ATOM 1378 N N . LEU A 1 180 ? 17.575 -0.275 6.975 1.00 78.38 180 LEU A N 1
ATOM 1379 C CA . LEU A 1 180 ? 16.134 -0.111 7.197 1.00 78.38 180 LEU A CA 1
ATOM 1380 C C . LEU A 1 180 ? 15.430 -1.405 7.628 1.00 78.38 180 LEU A C 1
ATOM 1382 O O . LEU A 1 180 ? 14.503 -1.341 8.428 1.00 78.38 180 LEU A O 1
ATOM 1386 N N . LEU A 1 181 ? 15.856 -2.575 7.139 1.00 74.25 181 LEU A N 1
ATOM 1387 C CA . LEU A 1 181 ? 15.216 -3.851 7.479 1.00 74.25 181 LEU A CA 1
ATOM 1388 C C . LEU A 1 181 ? 15.285 -4.163 8.992 1.00 74.25 181 LEU A C 1
ATOM 1390 O O . LEU A 1 181 ? 14.225 -4.342 9.596 1.00 74.25 181 LEU A O 1
ATOM 1394 N N . PRO A 1 182 ? 16.467 -4.192 9.646 1.00 79.44 182 PRO A N 1
ATOM 1395 C CA . PRO A 1 182 ? 16.556 -4.416 11.091 1.00 79.44 182 PRO A CA 1
ATOM 1396 C C . PRO A 1 182 ? 15.904 -3.287 11.907 1.00 79.44 182 PRO A C 1
ATOM 1398 O O . PRO A 1 182 ? 15.315 -3.547 12.955 1.00 79.44 182 PRO A O 1
ATOM 1401 N N . LEU A 1 183 ? 15.946 -2.040 11.419 1.00 85.19 183 LEU A N 1
ATOM 1402 C CA . LEU A 1 183 ? 15.303 -0.906 12.087 1.00 85.19 183 LEU A CA 1
ATOM 1403 C C . LEU A 1 183 ? 13.774 -1.062 12.131 1.00 85.19 183 LEU A C 1
ATOM 1405 O O . LEU A 1 183 ? 13.170 -0.988 13.200 1.00 85.19 183 LEU A O 1
ATOM 1409 N N . LEU A 1 184 ? 13.146 -1.282 10.972 1.00 75.12 184 LEU A N 1
ATOM 1410 C CA . LEU A 1 184 ? 11.690 -1.379 10.852 1.00 75.12 184 LEU A CA 1
ATOM 1411 C C . LEU A 1 184 ? 11.152 -2.640 11.539 1.00 75.12 184 LEU A C 1
ATOM 1413 O O . LEU A 1 184 ? 10.134 -2.577 12.226 1.00 75.12 184 LEU A O 1
ATOM 1417 N N . THR A 1 185 ? 11.854 -3.770 11.425 1.00 70.94 185 THR A N 1
ATOM 1418 C CA . THR A 1 185 ? 11.471 -5.010 12.124 1.00 70.94 185 THR A CA 1
ATOM 1419 C C . THR A 1 185 ? 11.507 -4.842 13.645 1.00 70.94 185 THR A C 1
ATOM 1421 O O . THR A 1 185 ? 10.584 -5.293 14.323 1.00 70.94 185 THR A O 1
ATOM 1424 N N . GLY A 1 186 ? 12.505 -4.140 14.189 1.00 78.25 186 GLY A N 1
ATOM 1425 C CA . GLY A 1 186 ? 12.574 -3.824 15.617 1.00 78.25 186 GLY A CA 1
ATOM 1426 C C . GLY A 1 186 ? 11.486 -2.847 16.080 1.00 78.25 186 GLY A C 1
ATOM 1427 O O . GLY A 1 186 ? 10.816 -3.103 17.085 1.00 78.25 186 GLY A O 1
ATOM 1428 N N . LEU A 1 187 ? 11.287 -1.746 15.343 1.00 77.56 187 LEU A N 1
ATOM 1429 C CA . LEU A 1 187 ? 10.340 -0.687 15.711 1.00 77.56 187 LEU A CA 1
ATOM 1430 C C . LEU A 1 187 ? 8.875 -1.108 15.592 1.00 77.56 187 LEU A C 1
ATOM 1432 O O . LEU A 1 187 ? 8.095 -0.753 16.471 1.00 77.56 187 LEU A O 1
ATOM 1436 N N . PHE A 1 188 ? 8.500 -1.853 14.551 1.00 67.25 188 PHE A N 1
ATOM 1437 C CA . PHE A 1 188 ? 7.104 -2.219 14.287 1.00 67.25 188 PHE A CA 1
ATOM 1438 C C . PHE A 1 188 ? 6.795 -3.661 14.698 1.00 67.25 188 PHE A C 1
ATOM 1440 O O . PHE A 1 188 ? 5.865 -3.899 15.467 1.00 67.25 188 PHE A O 1
ATOM 1447 N N . GLY A 1 189 ? 7.603 -4.626 14.254 1.00 64.62 189 GLY A N 1
ATOM 1448 C CA . GLY A 1 189 ? 7.369 -6.042 14.547 1.00 64.62 189 GLY A CA 1
ATOM 1449 C C . GLY A 1 189 ? 7.631 -6.384 16.015 1.00 64.62 189 GLY A C 1
ATOM 1450 O O . GLY A 1 189 ? 6.742 -6.845 16.733 1.00 64.62 189 GLY A O 1
ATOM 1451 N N . GLY A 1 190 ? 8.855 -6.127 16.484 1.00 70.06 190 GLY A N 1
ATOM 1452 C CA . GLY A 1 190 ? 9.291 -6.487 17.834 1.00 70.06 190 GLY A CA 1
ATOM 1453 C C . GLY A 1 190 ? 8.499 -5.780 18.936 1.00 70.06 190 GLY A C 1
ATOM 1454 O O . GLY A 1 190 ? 8.026 -6.423 19.875 1.00 70.06 190 GLY A O 1
ATOM 1455 N N . SER A 1 191 ? 8.306 -4.465 18.815 1.00 74.88 191 SER A N 1
ATOM 1456 C CA . SER A 1 191 ? 7.604 -3.664 19.828 1.00 74.88 191 SER A CA 1
ATOM 1457 C C . SER A 1 191 ? 6.151 -4.120 20.045 1.00 74.88 191 SER A C 1
ATOM 1459 O O . SER A 1 191 ? 5.710 -4.262 21.191 1.00 74.88 191 SER A O 1
ATOM 1461 N N . MET A 1 192 ? 5.424 -4.426 18.965 1.00 65.31 192 MET A N 1
ATOM 1462 C CA . MET A 1 192 ? 4.028 -4.863 19.019 1.00 65.31 192 MET A CA 1
ATOM 1463 C C . MET A 1 192 ? 3.888 -6.271 19.593 1.00 65.31 192 MET A C 1
ATOM 1465 O O . MET A 1 192 ? 2.972 -6.522 20.385 1.00 65.31 192 MET A O 1
ATOM 1469 N N . LEU A 1 193 ? 4.815 -7.176 19.266 1.00 68.19 193 LEU A N 1
ATOM 1470 C CA . LEU A 1 193 ? 4.863 -8.510 19.866 1.00 68.19 193 LEU A CA 1
ATOM 1471 C C . LEU A 1 193 ? 5.106 -8.427 21.378 1.00 68.19 193 LEU A C 1
ATOM 1473 O O . LEU A 1 193 ? 4.365 -9.038 22.151 1.00 68.19 193 LEU A O 1
ATOM 1477 N N . ILE A 1 194 ? 6.065 -7.604 21.819 1.00 75.12 194 ILE A N 1
ATOM 1478 C CA . ILE A 1 194 ? 6.342 -7.375 23.247 1.00 75.12 194 ILE A CA 1
ATOM 1479 C C . ILE A 1 194 ? 5.094 -6.833 23.962 1.00 75.12 194 ILE A C 1
ATOM 1481 O O . ILE A 1 194 ? 4.717 -7.326 25.030 1.00 75.12 194 ILE A O 1
ATOM 1485 N N . LEU A 1 195 ? 4.416 -5.841 23.372 1.00 71.44 195 LEU A N 1
ATOM 1486 C CA . LEU A 1 195 ? 3.206 -5.247 23.943 1.00 71.44 195 LEU A CA 1
ATOM 1487 C C . LEU A 1 195 ? 2.057 -6.266 24.049 1.00 71.44 195 LEU A C 1
ATOM 1489 O O . LEU A 1 195 ? 1.333 -6.294 25.050 1.00 71.44 195 LEU A O 1
ATOM 1493 N N . SER A 1 196 ? 1.903 -7.113 23.031 1.00 66.44 196 SER A N 1
ATOM 1494 C CA . SER A 1 196 ? 0.868 -8.149 22.970 1.00 66.44 196 SER A CA 1
ATOM 1495 C C . SER A 1 196 ? 1.082 -9.231 24.026 1.00 66.44 196 SER A C 1
ATOM 1497 O O . SER A 1 196 ? 0.136 -9.588 24.733 1.00 66.44 196 SER A O 1
ATOM 1499 N N . ILE A 1 197 ? 2.331 -9.679 24.212 1.00 73.94 197 ILE A N 1
ATOM 1500 C CA . ILE A 1 197 ? 2.711 -10.628 25.270 1.00 73.94 197 ILE A CA 1
ATOM 1501 C C . ILE A 1 197 ? 2.413 -10.033 26.654 1.00 73.94 197 ILE A C 1
ATOM 1503 O O . ILE A 1 197 ? 1.808 -10.693 27.502 1.00 73.94 197 ILE A O 1
ATOM 1507 N N . LYS A 1 198 ? 2.777 -8.762 26.879 1.00 78.81 198 LYS A N 1
ATOM 1508 C CA . LYS A 1 198 ? 2.584 -8.085 28.171 1.00 78.81 198 LYS A CA 1
ATOM 1509 C C . LYS A 1 198 ? 1.108 -7.932 28.553 1.00 78.81 198 LYS A C 1
ATOM 1511 O O . LYS A 1 198 ? 0.761 -8.082 29.722 1.00 78.81 198 LYS A O 1
ATOM 1516 N N . ASN A 1 199 ? 0.236 -7.643 27.587 1.00 68.94 199 ASN A N 1
ATOM 1517 C CA . ASN A 1 199 ? -1.150 -7.252 27.854 1.00 68.94 199 ASN A CA 1
ATOM 1518 C C . ASN A 1 199 ? -2.155 -8.417 27.977 1.00 68.94 199 ASN A C 1
ATOM 1520 O O . ASN A 1 199 ? -3.332 -8.136 28.205 1.00 68.94 199 ASN A O 1
ATOM 1524 N N . LYS A 1 200 ? -1.730 -9.690 27.838 1.00 65.50 200 LYS A N 1
ATOM 1525 C CA . LYS A 1 200 ? -2.557 -10.917 27.997 1.00 65.50 200 LYS A CA 1
ATOM 1526 C C . LYS A 1 200 ? -4.008 -10.745 27.511 1.00 65.50 200 LYS A C 1
ATOM 1528 O O . LYS A 1 200 ? -4.972 -10.935 28.257 1.00 65.50 200 LYS A O 1
ATOM 1533 N N . ILE A 1 201 ? -4.166 -10.318 26.260 1.00 66.75 201 ILE A N 1
ATOM 1534 C CA . ILE A 1 201 ? -5.462 -9.916 25.707 1.00 66.75 201 ILE A CA 1
ATOM 1535 C C . ILE A 1 201 ? -6.350 -11.158 25.540 1.00 66.75 201 ILE A C 1
ATOM 1537 O O . ILE A 1 201 ? -5.995 -12.086 24.819 1.00 66.75 201 ILE A O 1
ATOM 1541 N N . LYS A 1 202 ? -7.531 -11.175 26.171 1.00 72.69 202 LYS A N 1
ATOM 1542 C CA . LYS A 1 202 ? -8.565 -12.186 25.896 1.00 72.69 202 LYS A CA 1
ATOM 1543 C C . LYS A 1 202 ? -9.432 -11.728 24.726 1.00 72.69 202 LYS A C 1
ATOM 1545 O O . LYS A 1 202 ? -10.147 -10.732 24.836 1.00 72.69 202 LYS A O 1
ATOM 1550 N N . ILE A 1 203 ? -9.372 -12.458 23.618 1.00 80.38 203 ILE A N 1
ATOM 1551 C CA . ILE A 1 203 ? -10.196 -12.203 22.434 1.00 80.38 203 ILE A CA 1
ATOM 1552 C C . ILE A 1 203 ? -11.539 -12.933 22.615 1.00 80.38 203 ILE A C 1
ATOM 1554 O O . ILE A 1 203 ? -11.542 -14.148 22.814 1.00 80.38 203 ILE A O 1
ATOM 1558 N N . PRO A 1 204 ? -12.689 -12.231 22.577 1.00 85.81 204 PRO A N 1
ATOM 1559 C CA . PRO A 1 204 ? -13.994 -12.881 22.673 1.00 85.81 204 PRO A CA 1
ATOM 1560 C C . PRO A 1 204 ? -14.313 -13.676 21.398 1.00 85.81 204 PRO A C 1
ATOM 1562 O O . PRO A 1 204 ? -13.726 -13.440 20.339 1.00 85.81 204 PRO A O 1
ATOM 1565 N N . LYS A 1 205 ? -15.299 -14.581 21.469 1.00 89.25 205 LYS A N 1
ATOM 1566 C CA . LYS A 1 205 ? -15.794 -15.309 20.289 1.00 89.25 205 LYS A CA 1
ATOM 1567 C C . LYS A 1 205 ? -16.265 -14.318 19.217 1.00 89.25 205 LYS A C 1
ATOM 1569 O O . LYS A 1 205 ? -17.077 -13.434 19.494 1.00 89.25 205 LYS A O 1
ATOM 1574 N N . GLN A 1 206 ? -15.746 -14.472 18.003 1.00 90.81 206 GLN A N 1
ATOM 1575 C CA . GLN A 1 206 ? -16.067 -13.591 16.883 1.00 90.81 206 GLN A CA 1
ATOM 1576 C C . GLN A 1 206 ? -17.391 -13.999 16.228 1.00 90.81 206 GLN A C 1
ATOM 1578 O O . GLN A 1 206 ? -17.708 -15.185 16.124 1.00 90.81 206 GLN A O 1
ATOM 1583 N N . LYS A 1 207 ? -18.167 -13.005 15.793 1.00 92.00 207 LYS A N 1
ATOM 1584 C CA . LYS A 1 207 ? -19.407 -13.182 15.035 1.00 92.00 207 LYS A CA 1
ATOM 1585 C C . LYS A 1 207 ? -19.134 -12.918 13.558 1.00 92.00 207 LYS A C 1
ATOM 1587 O O . LYS A 1 207 ? -18.521 -11.911 13.211 1.00 92.00 207 LYS A O 1
ATOM 1592 N N . ILE A 1 208 ? -19.610 -13.815 12.699 1.00 92.94 208 ILE A N 1
ATOM 1593 C CA . ILE A 1 208 ? -19.544 -13.650 11.246 1.00 92.94 208 ILE A CA 1
ATOM 1594 C C . ILE A 1 208 ? -20.815 -12.921 10.817 1.00 92.94 208 ILE A C 1
ATOM 1596 O O . ILE A 1 208 ? -21.883 -13.517 10.692 1.00 92.94 208 ILE A O 1
ATOM 1600 N N . THR A 1 209 ? -20.711 -11.607 10.654 1.00 90.44 209 THR A N 1
ATOM 1601 C CA . THR A 1 209 ? -21.814 -10.734 10.241 1.00 90.44 209 THR A CA 1
ATOM 1602 C C . THR A 1 209 ? -21.370 -9.834 9.097 1.00 90.44 209 THR A C 1
ATOM 1604 O O . THR A 1 209 ? -20.211 -9.433 9.013 1.00 90.44 209 THR A O 1
ATOM 1607 N N . LYS A 1 210 ? -22.295 -9.511 8.186 1.00 88.69 210 LYS A N 1
ATOM 1608 C CA . LYS A 1 210 ? -22.020 -8.560 7.103 1.00 88.69 210 LYS A CA 1
ATOM 1609 C C . LYS A 1 210 ? -22.084 -7.129 7.650 1.00 88.69 210 LYS A C 1
ATOM 1611 O O . LYS A 1 210 ? -23.131 -6.742 8.178 1.00 88.69 210 LYS A O 1
ATOM 1616 N N . PRO A 1 211 ? -21.021 -6.320 7.509 1.00 90.12 211 PRO A N 1
ATOM 1617 C CA . PRO A 1 211 ? -21.046 -4.950 7.992 1.00 90.12 211 PRO A CA 1
ATOM 1618 C C . PRO A 1 211 ? -21.939 -4.080 7.103 1.00 90.12 211 PRO A C 1
ATOM 1620 O O . PRO A 1 211 ? -21.866 -4.128 5.875 1.00 90.12 211 PRO A O 1
ATOM 1623 N N . LYS A 1 212 ? -22.745 -3.214 7.725 1.00 85.25 212 LYS A N 1
ATOM 1624 C CA . LYS A 1 212 ? -23.354 -2.068 7.034 1.00 85.25 212 LYS A CA 1
ATOM 1625 C C . LYS A 1 212 ? -22.308 -0.957 6.946 1.00 85.25 212 LYS A C 1
ATOM 1627 O O . LYS A 1 212 ? -21.835 -0.493 7.985 1.00 85.25 212 LYS A O 1
ATOM 1632 N N . ALA A 1 213 ? -21.951 -0.547 5.731 1.00 78.50 213 ALA A N 1
ATOM 1633 C CA . ALA A 1 213 ? -20.868 0.401 5.486 1.00 78.50 213 ALA A CA 1
ATOM 1634 C C . ALA A 1 213 ? -21.316 1.541 4.568 1.00 78.50 213 ALA A C 1
ATOM 1636 O O . ALA A 1 213 ? -21.894 1.307 3.507 1.00 78.50 213 ALA A O 1
ATOM 1637 N N . LYS A 1 214 ? -21.011 2.784 4.951 1.00 88.25 214 LYS A N 1
ATOM 1638 C CA . LYS A 1 214 ? -21.103 3.931 4.042 1.00 88.25 214 LYS A CA 1
ATOM 1639 C C . LYS A 1 214 ? -19.787 4.024 3.277 1.00 88.25 214 LYS A C 1
ATOM 1641 O O . LYS A 1 214 ? -18.802 4.486 3.835 1.00 88.25 214 LYS A O 1
ATOM 1646 N N . LEU A 1 215 ? -19.772 3.578 2.022 1.00 93.38 215 LEU A N 1
ATOM 1647 C CA . LEU A 1 215 ? -18.540 3.516 1.223 1.00 93.38 215 LEU A CA 1
ATOM 1648 C C . LEU A 1 215 ? -18.173 4.862 0.583 1.00 93.38 215 LEU A C 1
ATOM 1650 O O . LEU A 1 215 ? -17.003 5.211 0.511 1.00 93.38 215 LEU A O 1
ATOM 1654 N N . LYS A 1 216 ? -19.169 5.653 0.162 1.00 94.00 216 LYS A N 1
ATOM 1655 C CA . LYS A 1 216 ? -18.952 6.852 -0.670 1.00 94.00 216 LYS A CA 1
ATOM 1656 C C . LYS A 1 216 ? -17.978 7.865 -0.054 1.00 94.00 216 LYS A C 1
ATOM 1658 O O . LYS A 1 216 ? -17.026 8.268 -0.705 1.00 94.00 216 LYS A O 1
ATOM 1663 N N . ILE A 1 217 ? -18.221 8.267 1.194 1.00 94.62 217 ILE A N 1
ATOM 1664 C CA . ILE A 1 217 ? -17.440 9.315 1.868 1.00 94.62 217 ILE A CA 1
ATOM 1665 C C . ILE A 1 217 ? -15.986 8.863 2.126 1.00 94.62 217 ILE A C 1
ATOM 1667 O O . ILE A 1 217 ? -15.079 9.589 1.724 1.00 94.62 217 ILE A O 1
ATOM 1671 N N . PRO A 1 218 ? -15.727 7.670 2.706 1.00 95.69 218 PRO A N 1
ATOM 1672 C CA . PRO A 1 218 ? -14.373 7.121 2.797 1.00 95.69 218 PRO A CA 1
ATOM 1673 C C . PRO A 1 218 ? -13.638 7.048 1.457 1.00 95.69 218 PRO A C 1
ATOM 1675 O O . PRO A 1 218 ? -12.488 7.465 1.366 1.00 95.69 218 PRO A O 1
ATOM 1678 N N . LEU A 1 219 ? -14.304 6.565 0.404 1.00 96.75 219 LEU A N 1
ATOM 1679 C CA . LEU A 1 219 ? -13.676 6.413 -0.909 1.00 96.75 219 LEU A CA 1
ATOM 1680 C C . LEU A 1 219 ? -13.311 7.761 -1.539 1.00 96.75 219 LEU A C 1
ATOM 1682 O O . LEU A 1 219 ? -12.244 7.870 -2.130 1.00 96.75 219 LEU A O 1
ATOM 1686 N N . LEU A 1 220 ? -14.129 8.804 -1.358 1.00 95.44 220 LEU A N 1
ATOM 1687 C CA . LEU A 1 220 ? -13.781 10.164 -1.791 1.00 95.44 220 LEU A CA 1
ATOM 1688 C C . LEU A 1 220 ? -12.509 10.678 -1.103 1.00 95.44 220 LEU A C 1
ATOM 1690 O O . LEU A 1 220 ? -11.652 11.264 -1.762 1.00 95.44 220 LEU A O 1
ATOM 1694 N N . GLY A 1 221 ? -12.355 10.414 0.199 1.00 95.50 221 GLY A N 1
ATOM 1695 C CA . GLY A 1 221 ? -11.121 10.730 0.922 1.00 95.50 221 GLY A CA 1
ATOM 1696 C C . GLY A 1 221 ? -9.905 9.999 0.345 1.00 95.50 221 GLY A C 1
ATOM 1697 O O . GLY A 1 221 ? -8.857 10.614 0.154 1.00 95.50 221 GLY A O 1
ATOM 1698 N N . ALA A 1 222 ? -10.061 8.713 0.012 1.00 96.69 222 ALA A N 1
ATOM 1699 C CA . ALA A 1 222 ? -9.001 7.895 -0.579 1.00 96.69 222 ALA A CA 1
ATOM 1700 C C . ALA A 1 222 ? -8.584 8.392 -1.973 1.00 96.69 222 ALA A C 1
ATOM 1702 O O . ALA A 1 222 ? -7.392 8.522 -2.239 1.00 96.69 222 ALA A O 1
ATOM 1703 N N . ILE A 1 223 ? -9.561 8.716 -2.8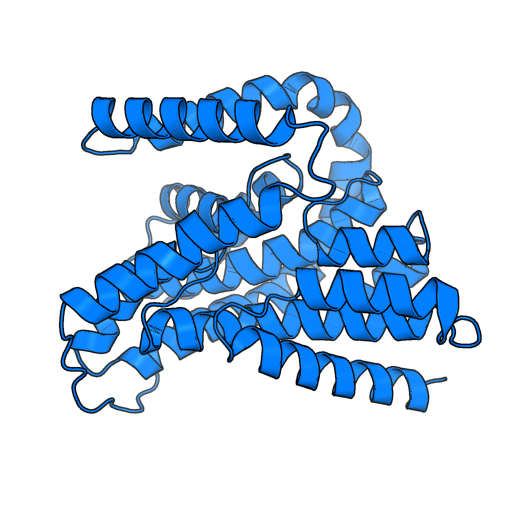32 1.00 95.62 223 ILE A N 1
ATOM 1704 C CA . ILE A 1 223 ? -9.349 9.207 -4.205 1.00 95.62 223 ILE A CA 1
ATOM 1705 C C . ILE A 1 223 ? -8.471 10.458 -4.223 1.00 95.62 223 ILE A C 1
ATOM 1707 O O . ILE A 1 223 ? -7.657 10.613 -5.125 1.00 95.62 223 ILE A O 1
ATOM 1711 N N . ILE A 1 224 ? -8.628 11.347 -3.241 1.00 93.06 224 ILE A N 1
ATOM 1712 C CA . ILE A 1 224 ? -7.862 12.596 -3.176 1.00 93.06 224 ILE A CA 1
ATOM 1713 C C . ILE A 1 224 ? -6.498 12.360 -2.523 1.00 93.06 224 ILE A C 1
ATOM 1715 O O . ILE A 1 224 ? -5.473 12.797 -3.043 1.00 93.06 224 ILE A O 1
ATOM 1719 N N . ALA A 1 225 ? -6.468 11.676 -1.378 1.00 94.44 225 ALA A N 1
ATOM 1720 C CA . ALA A 1 225 ? -5.257 11.581 -0.571 1.00 94.44 225 ALA A CA 1
ATOM 1721 C C . ALA A 1 225 ? -4.227 10.585 -1.126 1.00 94.44 225 ALA A C 1
ATOM 1723 O O . ALA A 1 225 ? -3.026 10.858 -1.062 1.00 94.44 225 ALA A O 1
ATOM 1724 N N . ALA A 1 226 ? -4.671 9.448 -1.675 1.00 95.12 226 ALA A N 1
ATOM 1725 C CA . ALA A 1 226 ? -3.768 8.390 -2.122 1.00 95.12 226 ALA A CA 1
ATOM 1726 C C . ALA A 1 226 ? -2.862 8.813 -3.291 1.00 95.12 226 ALA A C 1
ATOM 1728 O O . ALA A 1 226 ? -1.654 8.607 -3.160 1.00 95.12 226 ALA A O 1
ATOM 1729 N N . PRO A 1 227 ? -3.346 9.453 -4.379 1.00 92.69 227 PRO A N 1
ATOM 1730 C CA . PRO A 1 227 ? -2.460 9.924 -5.444 1.00 92.69 227 PRO A CA 1
ATOM 1731 C C . PRO A 1 227 ? -1.406 10.904 -4.913 1.00 92.69 227 PRO A C 1
ATOM 1733 O O . PRO A 1 227 ? -0.219 10.718 -5.159 1.00 92.69 227 PRO A O 1
ATOM 1736 N N . ILE A 1 228 ? -1.819 11.896 -4.112 1.00 89.50 228 ILE A N 1
ATOM 1737 C CA . ILE A 1 228 ? -0.915 12.912 -3.544 1.00 89.50 228 ILE A CA 1
ATOM 1738 C C . ILE A 1 228 ? 0.209 12.247 -2.744 1.00 89.50 228 ILE A C 1
ATOM 1740 O O . ILE A 1 228 ? 1.383 12.551 -2.952 1.00 89.50 228 ILE A O 1
ATOM 1744 N N . CYS A 1 229 ? -0.139 11.312 -1.858 1.00 90.25 229 CYS A N 1
ATOM 1745 C CA . CYS A 1 229 ? 0.847 10.614 -1.037 1.00 90.25 229 CYS A CA 1
ATOM 1746 C C . CYS A 1 229 ? 1.736 9.685 -1.867 1.00 90.25 229 CYS A C 1
ATOM 1748 O O . CYS A 1 229 ? 2.918 9.571 -1.580 1.00 90.25 229 CYS A O 1
ATOM 1750 N N . SER A 1 230 ? 1.201 9.075 -2.925 1.00 90.06 230 SER A N 1
ATOM 1751 C CA . SER A 1 230 ? 1.953 8.129 -3.757 1.00 90.06 230 SER A CA 1
ATOM 1752 C C . SER A 1 230 ? 3.044 8.801 -4.585 1.00 90.06 230 SER A C 1
ATOM 1754 O O . SER A 1 230 ? 4.100 8.214 -4.803 1.00 90.06 230 SER A O 1
ATOM 1756 N N . PHE A 1 231 ? 2.827 10.039 -5.040 1.00 86.75 231 PHE A N 1
ATOM 1757 C CA . PHE A 1 231 ? 3.833 10.761 -5.825 1.00 86.75 231 PHE A CA 1
ATOM 1758 C C . PHE A 1 231 ? 4.897 11.445 -4.961 1.00 86.75 231 PHE A C 1
ATOM 1760 O O . PHE A 1 231 ? 5.996 11.714 -5.460 1.00 86.75 231 PHE A O 1
ATOM 1767 N N . LEU A 1 232 ? 4.616 11.697 -3.680 1.00 87.25 232 LEU A N 1
ATOM 1768 C CA . LEU A 1 232 ? 5.539 12.345 -2.750 1.00 87.25 232 LEU A CA 1
ATOM 1769 C C . LEU A 1 232 ? 6.458 11.319 -2.054 1.00 87.25 232 LEU A C 1
ATOM 1771 O O . LEU A 1 232 ? 6.004 10.269 -1.609 1.00 87.25 232 LEU A O 1
ATOM 1775 N N . PRO A 1 233 ? 7.771 11.590 -1.934 1.00 85.00 233 PRO A N 1
ATOM 1776 C CA . PRO A 1 233 ? 8.676 10.706 -1.208 1.00 85.00 233 PRO A CA 1
ATOM 1777 C C . PRO A 1 233 ? 8.354 10.684 0.291 1.00 85.00 233 PRO A C 1
ATOM 1779 O O . PRO A 1 233 ? 8.143 11.730 0.895 1.00 85.00 233 PRO A O 1
ATOM 1782 N N . GLY A 1 234 ? 8.382 9.498 0.901 1.00 81.25 234 GLY A N 1
ATOM 1783 C CA . GLY A 1 234 ? 8.242 9.335 2.353 1.00 81.25 234 GLY A CA 1
ATOM 1784 C C . GLY A 1 234 ? 6.806 9.362 2.888 1.00 81.25 234 GLY A C 1
ATOM 1785 O O . GLY A 1 234 ? 6.624 9.228 4.095 1.00 81.25 234 GLY A O 1
ATOM 1786 N N . LEU A 1 235 ? 5.791 9.500 2.027 1.00 87.56 235 LEU A N 1
ATOM 1787 C CA . LEU A 1 235 ? 4.384 9.342 2.401 1.00 87.56 235 LEU A CA 1
ATOM 1788 C C . LEU A 1 235 ? 3.865 7.980 1.924 1.00 87.56 235 LEU A C 1
ATOM 1790 O O . LEU A 1 235 ? 4.108 7.586 0.786 1.00 87.56 235 LEU A O 1
ATOM 1794 N N . GLY A 1 236 ? 3.159 7.265 2.801 1.00 89.69 236 GLY A N 1
ATOM 1795 C CA . GLY A 1 236 ? 2.585 5.950 2.525 1.00 89.69 236 GLY A CA 1
ATOM 1796 C C . GLY A 1 236 ? 1.067 5.912 2.691 1.00 89.69 236 GLY A C 1
ATOM 1797 O O . GLY A 1 236 ? 0.390 6.942 2.795 1.00 89.69 236 GLY A O 1
ATOM 1798 N N . SER A 1 237 ? 0.524 4.696 2.733 1.00 90.38 237 SER A N 1
ATOM 1799 C CA . SER A 1 237 ? -0.915 4.452 2.877 1.00 90.38 237 SER A CA 1
ATOM 1800 C C . SER A 1 237 ? -1.478 4.980 4.203 1.00 90.38 237 SER A C 1
ATOM 1802 O O . SER A 1 237 ? -2.570 5.550 4.224 1.00 90.38 237 SER A O 1
ATOM 1804 N N . GLY A 1 238 ? -0.712 4.891 5.296 1.00 89.12 238 GLY A N 1
ATOM 1805 C CA . GLY A 1 238 ? -1.108 5.414 6.602 1.00 89.12 238 GLY A CA 1
ATOM 1806 C C . GLY A 1 238 ? -1.311 6.932 6.586 1.00 89.12 238 GLY A C 1
ATOM 1807 O O . GLY A 1 238 ? -2.347 7.432 7.028 1.00 89.12 238 GLY A O 1
ATOM 1808 N N . GLN A 1 239 ? -0.368 7.682 6.010 1.00 89.88 239 GLN A N 1
ATOM 1809 C CA . GLN A 1 239 ? -0.479 9.137 5.866 1.00 89.88 239 GLN A CA 1
ATOM 1810 C C . GLN A 1 239 ? -1.635 9.502 4.930 1.00 89.88 239 GLN A C 1
ATOM 1812 O O . GLN A 1 239 ? -2.412 10.404 5.251 1.00 89.88 239 GLN A O 1
ATOM 1817 N N . ALA A 1 240 ? -1.815 8.757 3.833 1.00 93.62 240 ALA A N 1
ATOM 1818 C CA . ALA A 1 240 ? -2.963 8.921 2.945 1.00 93.62 240 ALA A CA 1
ATOM 1819 C C . ALA A 1 240 ? -4.295 8.708 3.681 1.00 93.62 240 ALA A C 1
ATOM 1821 O O . ALA A 1 240 ? -5.232 9.479 3.481 1.00 93.62 240 ALA A O 1
ATOM 1822 N N . ALA A 1 241 ? -4.386 7.725 4.581 1.00 93.00 241 ALA A N 1
ATOM 1823 C CA . ALA A 1 241 ? -5.581 7.492 5.386 1.00 93.00 241 ALA A CA 1
ATOM 1824 C C . ALA A 1 241 ? -5.837 8.625 6.392 1.00 93.00 241 ALA A C 1
ATOM 1826 O O . ALA A 1 241 ? -6.978 9.059 6.547 1.00 93.00 241 ALA A O 1
ATOM 1827 N N . VAL A 1 242 ? -4.802 9.154 7.055 1.00 91.00 242 VAL A N 1
ATOM 1828 C CA . VAL A 1 242 ? -4.962 10.300 7.972 1.00 91.00 242 VAL A CA 1
ATOM 1829 C C . VAL A 1 242 ? -5.442 11.532 7.211 1.00 91.00 242 VAL A C 1
ATOM 1831 O O . VAL A 1 242 ? -6.458 12.120 7.588 1.00 91.00 242 VAL A O 1
ATOM 1834 N N . ILE A 1 243 ? -4.771 11.886 6.111 1.00 91.50 243 ILE A N 1
ATOM 1835 C CA . ILE A 1 243 ? -5.128 13.038 5.273 1.00 91.50 243 ILE A CA 1
ATOM 1836 C C . ILE A 1 243 ? -6.531 12.848 4.692 1.00 91.50 243 ILE A C 1
ATOM 1838 O O . ILE A 1 243 ? -7.386 13.719 4.853 1.00 91.50 243 ILE A O 1
ATOM 1842 N N . GLY A 1 244 ? -6.815 11.685 4.106 1.00 93.75 244 GLY A N 1
ATOM 1843 C CA . GLY A 1 244 ? -8.127 11.346 3.560 1.00 93.75 244 GLY A CA 1
ATOM 1844 C C . GLY A 1 244 ? -9.234 11.460 4.605 1.00 93.75 244 GLY A C 1
ATOM 1845 O O . GLY A 1 244 ? -10.328 11.936 4.301 1.00 93.75 244 GLY A O 1
ATOM 1846 N N . ASN A 1 245 ? -8.947 11.121 5.863 1.00 92.62 245 ASN A N 1
ATOM 1847 C CA . ASN A 1 245 ? -9.913 11.238 6.945 1.00 92.62 245 ASN A CA 1
ATOM 1848 C C . ASN A 1 245 ? -10.144 12.686 7.398 1.00 92.62 245 ASN A C 1
ATOM 1850 O O . ASN A 1 245 ? -11.232 12.987 7.886 1.00 92.62 245 ASN A O 1
ATOM 1854 N N . THR A 1 246 ? -9.183 13.599 7.222 1.00 90.31 246 THR A N 1
ATOM 1855 C CA . THR A 1 246 ? -9.427 15.032 7.492 1.00 90.31 246 THR A CA 1
ATOM 1856 C C . THR A 1 246 ? -10.438 15.629 6.520 1.00 90.31 246 THR A C 1
ATOM 1858 O O . THR A 1 246 ? -11.295 16.414 6.928 1.00 90.31 246 THR A O 1
ATOM 1861 N N . ILE A 1 247 ? -10.377 15.191 5.260 1.00 88.94 247 ILE A N 1
ATOM 1862 C CA . ILE A 1 247 ? -11.279 15.600 4.183 1.00 88.94 247 ILE A CA 1
ATOM 1863 C C . ILE A 1 247 ? -12.649 14.937 4.365 1.00 88.94 247 ILE A C 1
ATOM 1865 O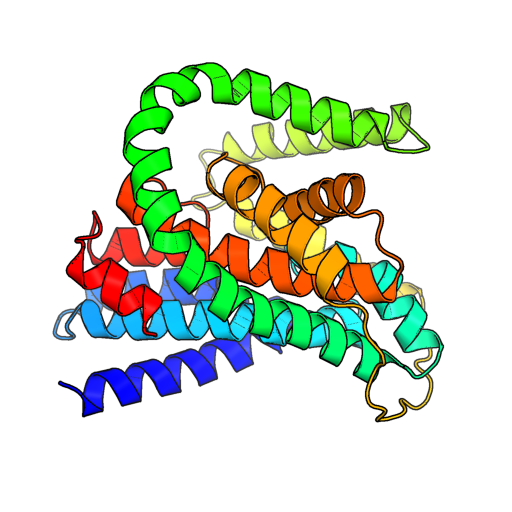 O . ILE A 1 247 ? -13.679 15.606 4.383 1.00 88.94 247 ILE A O 1
ATOM 1869 N N . ALA A 1 248 ? -12.664 13.613 4.533 1.00 90.56 248 ALA A N 1
ATOM 1870 C CA . ALA A 1 248 ? -13.884 12.812 4.532 1.00 90.56 248 ALA A CA 1
ATOM 1871 C C . ALA A 1 248 ? -14.608 12.757 5.892 1.00 90.56 248 ALA A C 1
ATOM 1873 O O . ALA A 1 248 ? -15.801 12.467 5.931 1.00 90.56 248 ALA A O 1
ATOM 1874 N N . ARG A 1 249 ? -13.913 13.022 7.009 1.00 89.12 249 ARG A N 1
ATOM 1875 C CA . ARG A 1 249 ? -14.440 12.964 8.390 1.00 89.12 249 ARG A CA 1
ATOM 1876 C C . ARG A 1 249 ? -15.220 11.675 8.674 1.00 89.12 249 ARG A C 1
ATOM 1878 O O . ARG A 1 249 ? -16.389 11.698 9.064 1.00 89.12 249 ARG A O 1
ATOM 1885 N N . THR A 1 250 ? -14.574 10.535 8.445 1.00 88.38 250 THR A N 1
ATOM 1886 C CA . THR A 1 250 ? -15.219 9.221 8.541 1.00 88.38 250 THR A CA 1
ATOM 1887 C C . THR A 1 250 ? -15.414 8.767 9.989 1.00 88.38 250 THR A C 1
ATOM 1889 O O . THR A 1 250 ? -14.665 9.132 10.898 1.00 88.38 250 THR A O 1
ATOM 1892 N N . ASP A 1 251 ? -16.440 7.946 10.217 1.00 90.62 251 ASP A N 1
ATOM 1893 C CA . ASP A 1 251 ? -16.612 7.227 11.476 1.00 90.62 251 ASP A CA 1
ATOM 1894 C C . ASP A 1 251 ? -15.660 6.017 11.549 1.00 90.62 251 ASP A C 1
ATOM 1896 O O . ASP A 1 251 ? -14.968 5.689 10.592 1.00 90.62 251 ASP A O 1
ATOM 1900 N N . LYS A 1 252 ? -15.627 5.294 12.676 1.00 89.88 252 LYS A N 1
ATOM 1901 C CA . LYS A 1 252 ? -14.677 4.176 12.868 1.00 89.88 252 LYS A CA 1
ATOM 1902 C C . LYS A 1 252 ? -14.785 3.087 11.794 1.00 89.88 252 LYS A C 1
ATOM 1904 O O . LYS A 1 252 ? -13.764 2.516 11.430 1.00 89.88 252 LYS A O 1
ATOM 1909 N N . LYS A 1 253 ? -16.001 2.771 11.326 1.00 93.19 253 LYS A N 1
ATOM 1910 C CA . LYS A 1 253 ? -16.204 1.772 10.265 1.00 93.19 253 LYS A CA 1
ATOM 1911 C C . LYS A 1 253 ? -15.804 2.336 8.903 1.00 93.19 253 LYS A C 1
ATOM 1913 O O . LYS A 1 253 ? -15.120 1.648 8.154 1.00 93.19 253 LYS A O 1
ATOM 1918 N N . GLY A 1 254 ? -16.173 3.583 8.606 1.00 94.50 254 GLY A N 1
ATOM 1919 C CA . GLY A 1 254 ? -15.732 4.278 7.400 1.00 94.50 254 GLY A CA 1
ATOM 1920 C C . GLY A 1 254 ? -14.212 4.434 7.320 1.00 94.50 254 GLY A C 1
ATOM 1921 O O . GLY A 1 254 ? -13.651 4.279 6.245 1.00 94.50 254 GLY A O 1
ATOM 1922 N N . PHE A 1 255 ? -13.530 4.637 8.446 1.00 94.50 255 PHE A N 1
ATOM 1923 C CA . PHE A 1 255 ? -12.073 4.744 8.487 1.00 94.50 255 PHE A CA 1
ATOM 1924 C C . PHE A 1 255 ? -11.372 3.432 8.103 1.00 94.50 255 PHE A C 1
ATOM 1926 O O . PHE A 1 255 ? -10.322 3.465 7.474 1.00 94.50 255 PHE A O 1
ATOM 1933 N N . LEU A 1 256 ? -11.966 2.270 8.407 1.00 95.44 256 LEU A N 1
ATOM 1934 C CA . LEU A 1 256 ? -11.454 0.975 7.937 1.00 95.44 256 LEU A CA 1
ATOM 1935 C C . LEU A 1 256 ? -11.615 0.813 6.419 1.00 95.44 256 LEU A C 1
ATOM 1937 O O . LEU A 1 256 ? -10.703 0.330 5.757 1.00 95.44 256 LEU A O 1
ATOM 1941 N N . VAL A 1 257 ? -12.738 1.275 5.858 1.00 97.25 257 VAL A N 1
ATOM 1942 C CA . VAL A 1 257 ? -12.930 1.326 4.396 1.00 97.25 257 VAL A CA 1
ATOM 1943 C C . VAL A 1 257 ? -11.897 2.252 3.756 1.00 97.25 257 VAL A C 1
ATOM 1945 O O . VAL A 1 257 ? -11.296 1.897 2.748 1.00 97.25 257 VAL A O 1
ATOM 1948 N N . LEU A 1 258 ? -11.672 3.428 4.352 1.00 96.62 258 LEU A N 1
ATOM 1949 C CA . LEU A 1 258 ? -10.665 4.381 3.895 1.00 96.62 258 LEU A CA 1
ATOM 1950 C C . LEU A 1 258 ? -9.272 3.747 3.895 1.00 96.62 258 LEU A C 1
ATOM 1952 O O . LEU A 1 258 ? -8.604 3.828 2.876 1.00 96.62 258 LEU A O 1
ATOM 1956 N N . LEU A 1 259 ? -8.876 3.082 4.987 1.00 95.69 259 LEU A N 1
ATOM 1957 C CA . LEU A 1 259 ? -7.581 2.403 5.111 1.00 95.69 259 LEU A CA 1
ATOM 1958 C C . LEU A 1 259 ? -7.359 1.356 4.019 1.00 95.69 259 LEU A C 1
ATOM 1960 O O . LEU A 1 259 ? -6.328 1.392 3.350 1.00 95.69 259 LEU A O 1
ATOM 1964 N N . GLY A 1 260 ? -8.332 0.462 3.810 1.00 96.81 260 GLY A N 1
ATOM 1965 C CA . GLY A 1 260 ? -8.246 -0.545 2.750 1.00 96.81 260 GLY A CA 1
ATOM 1966 C C . GLY A 1 260 ? -8.116 0.091 1.367 1.00 96.81 260 GLY A C 1
ATOM 1967 O O . GLY A 1 260 ? -7.254 -0.290 0.578 1.00 96.81 260 GLY A O 1
ATOM 1968 N N . ALA A 1 261 ? -8.907 1.136 1.102 1.00 97.81 261 ALA A N 1
ATOM 1969 C CA . ALA A 1 261 ? -8.849 1.850 -0.166 1.00 97.81 261 ALA A CA 1
ATOM 1970 C C . ALA A 1 261 ? -7.506 2.564 -0.377 1.00 97.81 261 ALA A C 1
ATOM 1972 O O . ALA A 1 261 ? -6.925 2.474 -1.456 1.00 97.81 261 ALA A O 1
ATOM 1973 N N . THR A 1 262 ? -6.986 3.259 0.638 1.00 97.19 262 THR A N 1
ATOM 1974 C CA . THR A 1 262 ? -5.700 3.958 0.538 1.00 97.19 262 THR A CA 1
ATOM 1975 C C . THR A 1 262 ? -4.533 2.995 0.395 1.00 97.19 262 THR A C 1
ATOM 1977 O O . THR A 1 262 ? -3.620 3.308 -0.358 1.00 97.19 262 THR A O 1
ATOM 1980 N N . ASN A 1 263 ? -4.564 1.828 1.047 1.00 96.00 263 ASN A N 1
ATOM 1981 C CA . ASN A 1 263 ? -3.505 0.825 0.922 1.00 96.00 263 ASN A CA 1
ATOM 1982 C C . ASN A 1 263 ? -3.377 0.333 -0.528 1.00 96.00 263 ASN A C 1
ATOM 1984 O O . ASN A 1 263 ? -2.328 0.466 -1.159 1.00 96.00 263 ASN A O 1
ATOM 1988 N N . THR A 1 264 ? -4.491 -0.113 -1.113 1.00 97.31 264 THR A N 1
ATOM 1989 C CA . THR A 1 264 ? -4.518 -0.605 -2.496 1.00 97.31 264 THR A CA 1
ATOM 1990 C C . THR A 1 264 ? -4.260 0.506 -3.520 1.00 97.31 264 THR A C 1
ATOM 1992 O O . THR A 1 264 ? -3.510 0.292 -4.473 1.00 97.31 264 THR A O 1
ATOM 1995 N N . LEU A 1 265 ? -4.813 1.714 -3.328 1.00 97.69 265 LEU A N 1
ATOM 1996 C CA . LEU A 1 265 ? -4.536 2.843 -4.224 1.00 97.69 265 LEU A CA 1
ATOM 1997 C C . LEU A 1 265 ? -3.062 3.242 -4.188 1.00 97.69 265 LEU A C 1
ATOM 1999 O O . LEU A 1 265 ? -2.477 3.414 -5.251 1.00 97.69 265 LEU A O 1
ATOM 2003 N N . VAL A 1 266 ? -2.451 3.371 -3.005 1.00 96.75 266 VAL A N 1
ATOM 2004 C CA . VAL A 1 266 ? -1.032 3.744 -2.895 1.00 96.75 266 VAL A CA 1
ATOM 2005 C C . VAL A 1 266 ? -0.139 2.695 -3.553 1.00 96.75 266 VAL A C 1
ATOM 2007 O O . VAL A 1 266 ? 0.786 3.047 -4.289 1.00 96.75 266 VAL A O 1
ATOM 2010 N N . MET A 1 267 ? -0.461 1.411 -3.377 1.00 96.19 267 MET A N 1
ATOM 2011 C CA . MET A 1 267 ? 0.250 0.328 -4.050 1.00 96.19 267 MET A CA 1
ATOM 2012 C C . MET A 1 267 ? 0.156 0.455 -5.580 1.00 96.19 267 MET A C 1
ATOM 2014 O O . MET A 1 267 ? 1.182 0.490 -6.260 1.00 96.19 267 MET A O 1
ATOM 2018 N N . GLY A 1 268 ? -1.049 0.619 -6.131 1.00 96.19 268 GLY A N 1
ATOM 2019 C CA . GLY A 1 268 ? -1.256 0.783 -7.574 1.00 96.19 268 GLY A CA 1
ATOM 2020 C C . GLY A 1 268 ? -0.617 2.052 -8.152 1.00 96.19 268 GLY A C 1
ATOM 2021 O O . GLY A 1 268 ? 0.074 2.009 -9.173 1.00 96.19 268 GLY A O 1
ATOM 2022 N N . PHE A 1 269 ? -0.765 3.188 -7.468 1.00 96.12 269 PHE A N 1
ATOM 2023 C CA . PHE A 1 269 ? -0.142 4.450 -7.864 1.00 96.12 269 PHE A CA 1
ATOM 2024 C C . PHE A 1 269 ? 1.381 4.428 -7.780 1.00 96.12 269 PHE A C 1
ATOM 2026 O O . PHE A 1 269 ? 2.035 5.207 -8.475 1.00 96.12 269 PHE A O 1
ATOM 2033 N N . SER A 1 270 ? 1.969 3.538 -6.981 1.00 94.81 270 SER A N 1
ATOM 2034 C CA . SER A 1 270 ? 3.418 3.351 -6.985 1.00 94.81 270 SER A CA 1
ATOM 2035 C C . SER A 1 270 ? 3.927 2.810 -8.327 1.00 94.81 270 SER A C 1
ATOM 2037 O O . SER A 1 270 ? 4.989 3.235 -8.781 1.00 94.81 270 SER A O 1
ATOM 2039 N N . PHE A 1 271 ? 3.153 1.956 -9.009 1.00 95.38 271 PHE A N 1
ATOM 2040 C CA . PHE A 1 271 ? 3.486 1.473 -10.352 1.00 95.38 271 PHE A CA 1
ATOM 2041 C C . PHE A 1 271 ? 3.272 2.559 -11.409 1.00 95.38 271 PHE A C 1
ATOM 2043 O O . PHE A 1 271 ? 4.104 2.725 -12.298 1.00 95.38 271 PHE A O 1
ATOM 2050 N N . ILE A 1 272 ? 2.215 3.366 -11.262 1.00 95.19 272 ILE A N 1
ATOM 2051 C CA . ILE A 1 272 ? 2.004 4.552 -12.105 1.00 95.19 272 ILE A CA 1
ATOM 2052 C C . ILE A 1 272 ? 3.172 5.531 -11.940 1.00 95.19 272 ILE A C 1
ATOM 2054 O O . ILE A 1 272 ? 3.713 5.998 -12.934 1.00 95.19 272 ILE A O 1
ATOM 2058 N N . SER A 1 273 ? 3.615 5.789 -10.708 1.00 93.50 273 SER A N 1
ATOM 2059 C CA . SER A 1 273 ? 4.775 6.644 -10.417 1.00 93.50 273 SER A CA 1
ATOM 2060 C C . SER A 1 273 ? 6.053 6.102 -11.054 1.00 93.50 273 SER A C 1
ATOM 2062 O O . SER A 1 273 ? 6.828 6.863 -11.635 1.00 93.50 273 SER A O 1
ATOM 2064 N N . LEU A 1 274 ? 6.266 4.786 -10.986 1.00 94.25 274 LEU A N 1
ATOM 2065 C CA . LEU A 1 274 ? 7.408 4.151 -11.633 1.00 94.25 274 LEU A CA 1
ATOM 2066 C C . LEU A 1 274 ? 7.389 4.376 -13.151 1.00 94.25 274 LEU A C 1
ATOM 2068 O O . LEU A 1 274 ? 8.436 4.648 -13.727 1.00 94.25 274 LEU A O 1
ATOM 2072 N N . TYR A 1 275 ? 6.214 4.326 -13.779 1.00 95.06 275 TYR A N 1
ATOM 2073 C CA . TYR A 1 275 ? 6.056 4.605 -15.204 1.00 95.06 275 TYR A CA 1
ATOM 2074 C C . TYR A 1 275 ? 6.227 6.092 -15.549 1.00 95.06 275 TYR A C 1
ATOM 2076 O O . TYR A 1 275 ? 6.972 6.429 -16.461 1.00 95.06 275 TYR A O 1
ATOM 2084 N N . THR A 1 276 ? 5.567 7.000 -14.826 1.00 92.81 276 THR A N 1
ATOM 2085 C CA . THR A 1 276 ? 5.507 8.418 -15.217 1.00 92.81 276 THR A CA 1
ATOM 2086 C C . THR A 1 276 ? 6.765 9.206 -14.887 1.00 92.81 276 THR A C 1
ATOM 2088 O O . THR A 1 276 ? 7.092 10.148 -15.599 1.00 92.81 276 THR A O 1
ATOM 2091 N N . ILE A 1 277 ? 7.415 8.898 -13.759 1.00 91.31 277 ILE A N 1
ATOM 2092 C CA . ILE A 1 277 ? 8.506 9.720 -13.206 1.00 91.31 277 ILE A CA 1
ATOM 2093 C C . ILE A 1 277 ? 9.775 8.909 -12.923 1.00 91.31 277 ILE A C 1
ATOM 2095 O O . ILE A 1 277 ? 10.713 9.440 -12.325 1.00 91.31 277 ILE A O 1
ATOM 2099 N N . SER A 1 278 ? 9.811 7.624 -13.303 1.00 91.12 278 SER A N 1
ATOM 2100 C CA . SER A 1 278 ? 10.928 6.703 -13.035 1.00 91.12 278 SER A CA 1
ATOM 2101 C C . SER A 1 278 ? 11.362 6.710 -11.563 1.00 91.12 278 SER A C 1
ATOM 2103 O O . SER A 1 278 ? 12.550 6.641 -11.239 1.00 91.12 278 SER A O 1
ATOM 2105 N N . LYS A 1 279 ? 10.397 6.850 -10.642 1.00 88.69 279 LYS A N 1
ATOM 2106 C CA . LYS A 1 279 ? 10.638 6.804 -9.194 1.00 88.69 279 LYS A CA 1
ATOM 2107 C C . LYS A 1 279 ? 9.892 5.645 -8.564 1.00 88.69 279 LYS A C 1
ATOM 2109 O O . LYS A 1 279 ? 8.683 5.502 -8.709 1.00 88.69 279 LYS A O 1
ATOM 2114 N N . THR A 1 280 ? 10.627 4.873 -7.781 1.00 88.31 280 THR A N 1
ATOM 2115 C CA . THR A 1 280 ? 10.098 3.785 -6.969 1.00 88.31 280 THR A CA 1
ATOM 2116 C C . THR A 1 280 ? 9.575 4.333 -5.646 1.00 88.31 280 THR A C 1
ATOM 2118 O O . THR A 1 280 ? 10.251 5.120 -4.977 1.00 88.31 280 THR A O 1
ATOM 2121 N N . ARG A 1 281 ? 8.369 3.918 -5.260 1.00 88.00 281 ARG A N 1
ATOM 2122 C CA . ARG A 1 281 ? 7.702 4.381 -4.028 1.00 88.00 281 ARG A CA 1
ATOM 2123 C C . ARG A 1 281 ? 7.407 3.254 -3.041 1.00 88.00 281 ARG A C 1
ATOM 2125 O O . ARG A 1 281 ? 7.146 3.513 -1.877 1.00 88.00 281 ARG A O 1
ATOM 2132 N N . THR A 1 282 ? 7.514 2.014 -3.501 1.00 88.94 282 THR A N 1
ATOM 2133 C CA . THR A 1 282 ? 7.274 0.783 -2.742 1.00 88.94 282 THR A CA 1
ATOM 2134 C C . THR A 1 282 ? 8.342 -0.245 -3.106 1.00 88.94 282 THR A C 1
ATOM 2136 O O . THR A 1 282 ? 8.945 -0.157 -4.179 1.00 88.94 282 THR A O 1
ATOM 2139 N N . GLY A 1 283 ? 8.581 -1.241 -2.247 1.00 86.81 283 GLY A N 1
ATOM 2140 C CA . GLY A 1 283 ? 9.574 -2.280 -2.541 1.00 86.81 283 GLY A CA 1
ATOM 2141 C C . GLY A 1 283 ? 9.184 -3.167 -3.727 1.00 86.81 283 GLY A C 1
ATOM 2142 O O . GLY A 1 283 ? 10.057 -3.561 -4.492 1.00 86.81 283 GLY A O 1
ATOM 2143 N N . ALA A 1 284 ? 7.888 -3.396 -3.964 1.00 91.56 284 ALA A N 1
ATOM 2144 C CA . ALA A 1 284 ? 7.428 -4.079 -5.177 1.00 91.56 284 ALA A CA 1
ATOM 2145 C C . ALA A 1 284 ? 7.760 -3.278 -6.452 1.00 91.56 284 ALA A C 1
ATOM 2147 O O . ALA A 1 284 ? 8.238 -3.853 -7.429 1.00 91.56 284 ALA A O 1
ATOM 2148 N N . ALA A 1 285 ? 7.594 -1.948 -6.437 1.00 93.00 285 ALA A N 1
ATOM 2149 C CA . ALA A 1 285 ? 8.022 -1.099 -7.549 1.00 93.00 285 ALA A CA 1
ATOM 2150 C C . ALA A 1 285 ? 9.553 -1.103 -7.723 1.00 93.00 285 ALA A C 1
ATOM 2152 O O . ALA A 1 285 ? 10.032 -1.115 -8.854 1.00 93.00 285 ALA A O 1
ATOM 2153 N N . VAL A 1 286 ? 10.329 -1.142 -6.629 1.00 91.44 286 VAL A N 1
ATOM 2154 C CA . VAL A 1 286 ? 11.795 -1.320 -6.694 1.00 91.44 286 VAL A CA 1
ATOM 2155 C C . VAL A 1 286 ? 12.157 -2.633 -7.384 1.00 91.44 286 VAL A C 1
ATOM 2157 O O . VAL A 1 286 ? 12.991 -2.623 -8.285 1.00 91.44 286 VAL A O 1
ATOM 2160 N N . ALA A 1 287 ? 11.505 -3.737 -7.013 1.00 91.50 287 ALA A N 1
ATOM 2161 C CA . ALA A 1 287 ? 11.772 -5.042 -7.607 1.00 91.50 287 ALA A CA 1
ATOM 2162 C C . ALA A 1 287 ? 11.489 -5.052 -9.118 1.00 91.50 287 ALA A C 1
ATOM 2164 O O . ALA A 1 287 ? 12.325 -5.501 -9.895 1.00 91.50 287 ALA A O 1
ATOM 2165 N N . ILE A 1 288 ? 10.361 -4.478 -9.554 1.00 94.31 288 ILE A N 1
ATOM 2166 C CA . ILE A 1 288 ? 10.047 -4.334 -10.986 1.00 94.31 288 ILE A CA 1
ATOM 2167 C C . ILE A 1 288 ? 11.113 -3.487 -11.695 1.00 94.31 288 ILE A C 1
ATOM 2169 O O . ILE A 1 288 ? 11.623 -3.894 -12.739 1.00 94.31 288 ILE A O 1
ATOM 2173 N N . HIS A 1 289 ? 11.493 -2.344 -11.117 1.00 94.06 289 HIS A N 1
ATOM 2174 C CA . HIS A 1 289 ? 12.504 -1.462 -11.701 1.00 94.06 289 HIS A CA 1
ATOM 2175 C C . HIS A 1 289 ? 13.866 -2.149 -11.861 1.00 94.06 289 HIS A C 1
ATOM 2177 O O . HIS A 1 289 ? 14.544 -1.944 -12.859 1.00 94.06 289 HIS A O 1
ATOM 2183 N N . GLN A 1 290 ? 14.262 -2.997 -10.911 1.00 90.88 290 GLN A N 1
ATOM 2184 C CA . GLN A 1 290 ? 15.521 -3.743 -10.989 1.00 90.88 290 GLN A CA 1
ATOM 2185 C C . GLN A 1 290 ? 15.506 -4.844 -12.058 1.00 90.88 290 GLN A C 1
ATOM 2187 O O . GLN A 1 290 ? 16.565 -5.199 -12.565 1.00 90.88 290 GLN A O 1
ATOM 2192 N N . ILE A 1 291 ? 14.331 -5.373 -12.415 1.00 91.12 291 ILE A N 1
ATOM 2193 C CA . ILE A 1 291 ? 14.202 -6.450 -13.406 1.00 91.12 291 ILE A CA 1
ATOM 2194 C C . ILE A 1 291 ? 14.168 -5.902 -14.840 1.00 91.12 291 ILE A C 1
ATOM 2196 O O . ILE A 1 291 ? 14.777 -6.496 -15.725 1.00 91.12 291 ILE A O 1
ATOM 2200 N N . ILE A 1 292 ? 13.453 -4.799 -15.090 1.00 91.38 292 ILE A N 1
ATOM 2201 C CA . ILE A 1 292 ? 13.231 -4.276 -16.457 1.00 91.38 292 ILE A CA 1
ATOM 2202 C C . ILE A 1 292 ? 13.676 -2.827 -16.678 1.00 91.38 292 ILE A C 1
ATOM 2204 O O . ILE A 1 292 ? 13.624 -2.336 -17.801 1.00 91.38 292 ILE A O 1
ATOM 2208 N N . GLY A 1 293 ? 14.103 -2.116 -15.635 1.00 88.88 293 GLY A N 1
ATOM 2209 C CA . GLY A 1 293 ? 14.408 -0.692 -15.723 1.00 88.88 293 GLY A CA 1
ATOM 2210 C C . GLY A 1 293 ? 13.145 0.167 -15.815 1.00 88.88 293 GLY A C 1
ATOM 2211 O O . GLY A 1 293 ? 12.269 0.112 -14.946 1.00 88.88 293 GLY A O 1
ATOM 2212 N N . ASN A 1 294 ? 13.077 1.030 -16.828 1.00 85.44 294 ASN A N 1
ATOM 2213 C CA . ASN A 1 294 ? 11.939 1.930 -17.026 1.00 85.44 294 ASN A CA 1
ATOM 2214 C C . ASN A 1 294 ? 10.739 1.180 -17.617 1.00 85.44 294 ASN A C 1
ATOM 2216 O O . ASN A 1 294 ? 10.891 0.340 -18.499 1.00 85.44 294 ASN A O 1
ATOM 2220 N N . LEU A 1 295 ? 9.538 1.505 -17.137 1.00 89.25 295 LEU A N 1
ATOM 2221 C CA . LEU A 1 295 ? 8.308 0.887 -17.621 1.00 89.25 295 LEU A CA 1
ATOM 2222 C C . LEU A 1 295 ? 7.902 1.456 -18.982 1.00 89.25 295 LEU A C 1
ATOM 2224 O O . LEU A 1 295 ? 7.778 2.667 -19.150 1.00 89.25 295 LEU A O 1
ATOM 2228 N N . GLU A 1 296 ? 7.596 0.568 -19.921 1.00 91.75 296 GLU A N 1
ATOM 2229 C CA . GLU A 1 296 ? 6.886 0.916 -21.151 1.00 91.75 296 GLU A CA 1
ATOM 2230 C C . GLU A 1 296 ? 5.365 0.932 -20.933 1.00 91.75 296 GLU A C 1
ATOM 2232 O O . GLU A 1 296 ? 4.840 0.282 -20.023 1.00 91.75 296 GLU A O 1
ATOM 2237 N N . VAL A 1 297 ? 4.634 1.613 -21.824 1.00 92.38 297 VAL A N 1
ATOM 2238 C CA . VAL A 1 297 ? 3.159 1.703 -21.790 1.00 92.38 297 VAL A CA 1
ATOM 2239 C C . VAL A 1 297 ? 2.510 0.318 -21.767 1.00 92.38 297 VAL A C 1
ATOM 2241 O O . VAL A 1 297 ? 1.591 0.080 -20.988 1.00 92.38 297 VAL A O 1
ATOM 2244 N N . ASN A 1 298 ? 3.007 -0.613 -22.586 1.00 93.44 298 ASN A N 1
ATOM 2245 C CA . ASN A 1 298 ? 2.458 -1.967 -22.689 1.00 93.44 298 ASN A CA 1
ATOM 2246 C C . ASN A 1 298 ? 2.560 -2.726 -21.361 1.00 93.44 298 ASN A C 1
ATOM 2248 O O . ASN A 1 298 ? 1.645 -3.457 -20.985 1.00 93.44 298 ASN A O 1
ATOM 2252 N N . ILE A 1 299 ? 3.658 -2.515 -20.630 1.00 93.19 299 ILE A N 1
ATOM 2253 C CA . ILE A 1 299 ? 3.867 -3.125 -19.320 1.00 93.19 299 ILE A CA 1
ATOM 2254 C C . ILE A 1 299 ? 2.959 -2.455 -18.293 1.00 93.19 299 ILE A C 1
ATOM 2256 O O . ILE A 1 299 ? 2.342 -3.160 -17.508 1.00 93.19 299 ILE A O 1
ATOM 2260 N N . LEU A 1 300 ? 2.787 -1.128 -18.323 1.00 94.62 300 LEU A N 1
ATOM 2261 C CA . LEU A 1 300 ? 1.822 -0.463 -17.442 1.00 94.62 300 LEU A CA 1
ATOM 2262 C C . LEU A 1 300 ? 0.392 -0.980 -17.665 1.00 94.62 300 LEU A C 1
ATOM 2264 O O . LEU A 1 300 ? -0.310 -1.248 -16.696 1.00 94.62 300 LEU A O 1
ATOM 2268 N N . ILE A 1 301 ? -0.035 -1.148 -18.920 1.00 94.75 301 ILE A N 1
ATOM 2269 C CA . ILE A 1 301 ? -1.357 -1.704 -19.246 1.00 94.75 301 ILE A CA 1
ATOM 2270 C C . ILE A 1 301 ? -1.490 -3.122 -18.687 1.00 94.75 301 ILE A C 1
ATOM 2272 O O . ILE A 1 301 ? -2.516 -3.445 -18.093 1.00 94.75 301 ILE A O 1
ATOM 2276 N N . LEU A 1 302 ? -0.448 -3.948 -18.821 1.00 94.50 302 LEU A N 1
ATOM 2277 C CA . LEU A 1 302 ? -0.421 -5.278 -18.216 1.00 94.50 302 LEU A CA 1
ATOM 2278 C C . LEU A 1 302 ? -0.543 -5.205 -16.688 1.00 94.50 302 LEU A C 1
ATOM 2280 O O . LEU A 1 302 ? -1.345 -5.935 -16.122 1.00 94.50 302 LEU A O 1
ATOM 2284 N N . ILE A 1 303 ? 0.206 -4.319 -16.028 1.00 95.12 303 ILE A N 1
ATOM 2285 C CA . ILE A 1 303 ? 0.148 -4.122 -14.571 1.00 95.12 303 ILE A CA 1
ATOM 2286 C C . ILE A 1 303 ? -1.258 -3.706 -14.125 1.00 95.12 303 ILE A C 1
ATOM 2288 O O . ILE A 1 303 ? -1.714 -4.166 -13.091 1.00 95.12 303 ILE A O 1
ATOM 2292 N N . LEU A 1 304 ? -1.939 -2.839 -14.880 1.00 94.62 304 LEU A N 1
ATOM 2293 C CA . LEU A 1 304 ? -3.305 -2.407 -14.560 1.00 94.62 304 LEU A CA 1
ATOM 2294 C C . LEU A 1 304 ? -4.355 -3.498 -14.815 1.00 94.62 304 LEU A C 1
ATOM 2296 O O . LEU A 1 304 ? -5.451 -3.422 -14.264 1.00 94.62 304 LEU A O 1
ATOM 2300 N N . PHE A 1 305 ? -4.046 -4.467 -15.679 1.00 93.50 305 PHE A N 1
ATOM 2301 C CA . PHE A 1 305 ? -4.916 -5.602 -15.974 1.00 93.50 305 PHE A CA 1
ATOM 2302 C C . PHE A 1 305 ? -4.779 -6.745 -14.954 1.00 93.50 305 PHE A C 1
ATOM 2304 O O . PHE A 1 305 ? -5.767 -7.431 -14.693 1.00 93.50 305 PHE A O 1
ATOM 2311 N N . VAL A 1 306 ? -3.569 -6.964 -14.426 1.00 90.81 306 VAL A N 1
ATOM 2312 C CA . VAL A 1 306 ? -3.236 -7.978 -13.401 1.00 90.81 306 VAL A CA 1
ATOM 2313 C C . VAL A 1 306 ? -3.786 -7.584 -12.034 1.00 90.81 306 VAL A C 1
ATOM 2315 O O . VAL A 1 306 ? -4.355 -8.485 -11.377 1.00 90.81 306 VAL A O 1
#

Radius of gyration: 19.25 Å; chains: 1; bounding box: 52×42×51 Å

Secondary structure (DSSP, 8-state):
-HHHHHHHHHHHHHHHHHHHHSTT--HHHHHHHHHHHHHHTSTTS-HHHHHHHHHHHHHHHHHHTHHHHHHHS---TTTHHHHHHHHHHHTTT-HHHHHHHHHHHHHHHHHHHHHHHHHHHHHHHHHHHHHHTTHHHHHHHHHHHHHHHSTTHHHHHHHHHHHHHHHHHHHT-TT-S-THHHHHIIIIIIHHHHHHHHTT--PPPPP--PPP---HHHHHHHHHHHHHHHHSTT--HHHHHHHHHHHH---HHHHHHHHHHHHHHHHHHHHHHHHHH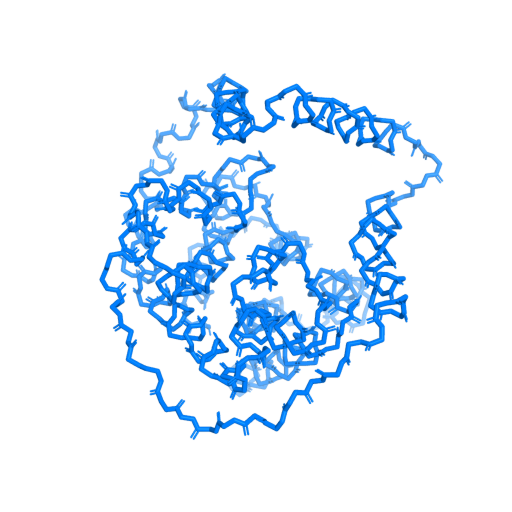S---SHHHHHHHHHHSSPPHHHHHHHHH-

pLDDT: mean 89.02, std 8.09, range [63.88, 98.38]